Protein AF-A0AAQ0CVV7-F1 (afdb_monomer_lite)

Sequence (363 aa):
MSVIHAIGDEGFVDLSAALERLDPDFKRLLIEGAYADIIARPNLSLKHRELVTVAVLATMGNTDGALKYHAGGMLNTGWAPHAVLDAAFETLHYAGVPVAMAAMRHIVALLRERDIDIGLDVDLFKDSEAAIATLLQRRPRPFNALTPKERRLTALAIVIACENRHDAVRAHVNACLHAGWTRSELTEVLIQLTGYIGWPLILPVSRIVLDVFDAFGALNGAQDGSAEIQANAPTEQHALQRDLCPPPAVGGFADMSSAIARGVDRLASAASGDEPVEHAKARHLTSIACLTCLARNADAHSLTTHIGDARRSGASRHEIVETIVGALPHAGVLAVQWALAVAHQSFASADRHAAREHGNVLA

pLDDT: mean 82.38, std 18.81, range [23.7, 98.62]

Secondary structure (DSSP, 8-state):
--HHHHH-STTHHHHHHHHHHH-HHHHHHIIIIIIIIGGG-TTS-HHHHHHHHHHHHHHHT-TTHHHHHHHHHHHHTT--HHHHHHHHHTHHHHH-HHHHHHHHHHHHHHHHHTT------TTTTT-HHHHHHHHTTSS--S---S-HHHHHHHHHHHHHHTSS-HHHHHHHHHHHHHTT--HHHHHHHHHHHHHHH-HHHHHHHHHHHHHHHHHHHHHHT-----------PPP---------PPPPP----TT--HHHHHHHHHHHHHHTT---HHHHHHHHHHHHHHHHHTTTT--HHHHHHHHHHHHHTT--HHHHHHHHHHTHHHHHHHHHHHHHHHHHHHHHHHHHHHHHHHHHH--

Foldseek 3Di:
DFQDVLLNDVLVVVVLVVCVVVPVVSSVCCCVVQRVPLCPDPLADNLLLLLLQLLLCLLLLVQPSSNLSSLSSNVSNPADLLSSLVLLLLSCFAAFLVSSLSNNVSSVVSCVVVVNDPVDDPCPRVDLVNSVCVSVVVDPDPGDRDDPLSSLSSNLSSQLSLAPLLVVNLVSLLVNVVSPDDLSNVVSSLSSCCVPVNDVSSVVSVVSSVVSVVVVCVVVPDPDDDDDDDDDDDDDDDDDPDPDDPDPDDPDPPDDDPVVVVVVVQVVVVVVVNHDLVVQLVVLLVQLLVLLQVVNPHDLVSNLVSLVSNVVSPDDLVSSLCSLVVSCNRGHDSSSVVSVVSSVVSVVVVVVVVVVVVVVVVD

Structure (mmCIF, N/CA/C/O backbone):
data_AF-A0AAQ0CVV7-F1
#
_entry.id   AF-A0AAQ0CVV7-F1
#
loop_
_atom_site.group_PDB
_atom_site.id
_atom_site.type_symbol
_atom_site.label_atom_id
_atom_site.label_alt_id
_atom_site.label_comp_id
_atom_site.label_asym_id
_atom_site.label_entity_id
_atom_site.label_seq_id
_atom_site.pdbx_PDB_ins_code
_atom_site.Cartn_x
_atom_site.Cartn_y
_atom_site.Cartn_z
_atom_site.occupancy
_atom_site.B_iso_or_equiv
_atom_site.auth_seq_id
_atom_site.auth_comp_id
_atom_site.auth_asym_id
_atom_site.auth_atom_id
_atom_site.pdbx_PDB_model_num
ATOM 1 N N . MET A 1 1 ? 19.805 -6.324 -23.304 1.00 51.31 1 MET A N 1
ATOM 2 C CA . MET A 1 1 ? 20.378 -5.741 -22.070 1.00 51.31 1 MET A CA 1
ATOM 3 C C . MET A 1 1 ? 19.867 -6.552 -20.898 1.00 51.31 1 MET A C 1
ATOM 5 O O . MET A 1 1 ? 18.731 -7.006 -20.985 1.00 51.31 1 MET A O 1
ATOM 9 N N . SER A 1 2 ? 20.672 -6.786 -19.857 1.00 82.25 2 SER A N 1
ATOM 10 C CA . SER A 1 2 ? 20.126 -7.421 -18.652 1.00 82.25 2 SER A CA 1
ATOM 11 C C . SER A 1 2 ? 19.134 -6.470 -17.975 1.00 82.25 2 SER A C 1
ATOM 13 O O . SER A 1 2 ? 19.257 -5.251 -18.099 1.00 82.25 2 SER A O 1
ATOM 15 N N . VAL A 1 3 ? 18.145 -7.032 -17.281 1.00 88.00 3 VAL A N 1
ATOM 16 C CA . VAL A 1 3 ? 17.105 -6.274 -16.567 1.00 88.00 3 VAL A CA 1
ATOM 17 C C . VAL A 1 3 ? 17.711 -5.268 -15.585 1.00 88.00 3 VAL A C 1
ATOM 19 O O . VAL A 1 3 ? 17.243 -4.139 -15.513 1.00 88.00 3 VAL A O 1
ATOM 22 N N . ILE A 1 4 ? 18.795 -5.648 -14.902 1.00 88.31 4 ILE A N 1
ATOM 23 C CA . ILE A 1 4 ? 19.521 -4.782 -13.961 1.00 88.31 4 ILE A CA 1
ATOM 24 C C . ILE A 1 4 ? 19.992 -3.498 -14.653 1.00 88.31 4 ILE A C 1
ATOM 26 O O . ILE A 1 4 ? 19.651 -2.421 -14.187 1.00 88.31 4 ILE A O 1
ATOM 30 N N . HIS A 1 5 ? 20.655 -3.585 -15.812 1.00 87.44 5 HIS A N 1
ATOM 31 C CA . HIS A 1 5 ? 21.104 -2.386 -16.537 1.00 87.44 5 HIS A CA 1
ATOM 32 C C . HIS A 1 5 ? 19.931 -1.531 -17.045 1.00 87.44 5 HIS A C 1
ATOM 34 O O . HIS A 1 5 ? 20.055 -0.316 -17.162 1.00 87.44 5 HIS A O 1
ATOM 40 N N . ALA A 1 6 ? 18.789 -2.152 -17.366 1.00 90.81 6 ALA A N 1
ATOM 41 C CA . ALA A 1 6 ? 17.595 -1.421 -17.793 1.00 90.81 6 ALA A CA 1
ATOM 42 C C . ALA A 1 6 ? 16.931 -0.648 -16.636 1.00 90.81 6 ALA A C 1
ATOM 44 O O . ALA A 1 6 ? 16.344 0.406 -16.869 1.00 90.81 6 ALA A O 1
ATOM 45 N N . ILE A 1 7 ? 17.035 -1.153 -15.402 1.00 91.81 7 ILE A N 1
ATOM 46 C CA . ILE A 1 7 ? 16.603 -0.452 -14.184 1.00 91.81 7 ILE A CA 1
ATOM 47 C C . ILE A 1 7 ? 17.650 0.596 -13.785 1.00 91.81 7 ILE A C 1
ATOM 49 O O . ILE A 1 7 ? 17.308 1.729 -13.462 1.00 91.81 7 ILE A O 1
ATOM 53 N N . GLY A 1 8 ? 18.931 0.258 -13.872 1.00 87.75 8 GLY A N 1
ATOM 54 C CA . GLY A 1 8 ? 20.067 1.109 -13.546 1.00 87.75 8 GLY A CA 1
ATOM 55 C C . GLY A 1 8 ? 21.078 0.384 -12.662 1.00 87.75 8 GLY A C 1
ATOM 56 O O . GLY A 1 8 ? 20.733 -0.537 -11.921 1.00 87.75 8 GLY A O 1
ATOM 57 N N . ASP A 1 9 ? 22.331 0.830 -12.734 1.00 82.19 9 ASP A N 1
ATOM 58 C CA . ASP A 1 9 ? 23.438 0.233 -11.976 1.00 82.19 9 ASP A CA 1
ATOM 59 C C . ASP A 1 9 ? 23.697 0.966 -10.645 1.00 82.19 9 ASP A C 1
ATOM 61 O O . ASP A 1 9 ? 24.156 0.367 -9.669 1.00 82.19 9 ASP A O 1
ATOM 65 N N . GLU A 1 10 ? 23.359 2.259 -10.581 1.00 77.88 10 GLU A N 1
ATOM 66 C CA . GLU A 1 10 ? 23.474 3.096 -9.380 1.00 77.88 10 GLU A CA 1
ATOM 67 C C . GLU A 1 10 ? 22.654 2.503 -8.228 1.00 77.88 10 GLU A C 1
ATOM 69 O O . GLU A 1 10 ? 21.454 2.308 -8.366 1.00 77.88 10 GLU A O 1
ATOM 74 N N . GLY A 1 11 ? 23.286 2.207 -7.090 1.00 77.31 11 GLY A N 1
ATOM 75 C CA . GLY A 1 11 ? 22.651 1.572 -5.926 1.00 77.31 11 GLY A CA 1
ATOM 76 C C . GLY A 1 11 ? 22.649 0.037 -5.955 1.00 77.31 11 GLY A C 1
ATOM 77 O O . GLY A 1 11 ? 22.776 -0.588 -4.901 1.00 77.31 11 GLY A O 1
ATOM 78 N N . PHE A 1 12 ? 22.604 -0.593 -7.135 1.00 86.12 12 PHE A N 1
ATOM 79 C CA . PHE A 1 12 ? 22.718 -2.054 -7.245 1.00 86.12 12 PHE A CA 1
ATOM 80 C C . PHE A 1 12 ? 24.157 -2.542 -7.046 1.00 86.12 12 PHE A C 1
ATOM 82 O O . PHE A 1 12 ? 24.373 -3.598 -6.452 1.00 86.12 12 PHE A O 1
ATOM 89 N N . VAL A 1 13 ? 25.149 -1.772 -7.508 1.00 87.44 13 VAL A N 1
ATOM 90 C CA . VAL A 1 13 ? 26.576 -2.117 -7.366 1.00 87.44 13 VAL A CA 1
ATOM 91 C C . VAL A 1 13 ? 26.970 -2.286 -5.896 1.00 87.44 13 VAL A C 1
ATOM 93 O O . VAL A 1 13 ? 27.553 -3.311 -5.535 1.00 87.44 13 VAL A O 1
ATOM 96 N N . ASP A 1 14 ? 26.596 -1.332 -5.042 1.00 87.25 14 ASP A N 1
ATOM 97 C CA . ASP A 1 14 ? 26.928 -1.369 -3.615 1.00 87.25 14 ASP A CA 1
ATOM 98 C C . ASP A 1 14 ? 26.217 -2.526 -2.900 1.00 87.25 14 ASP A C 1
ATOM 100 O O . ASP A 1 14 ? 26.841 -3.249 -2.119 1.00 87.25 14 ASP A O 1
ATOM 104 N N . LEU A 1 15 ? 24.937 -2.762 -3.219 1.00 87.62 15 LEU A N 1
ATOM 105 C CA . LEU A 1 15 ? 24.178 -3.904 -2.702 1.00 87.62 15 LEU A CA 1
ATOM 106 C C . LEU A 1 15 ? 24.817 -5.236 -3.119 1.00 87.62 15 LEU A C 1
ATOM 108 O O . LEU A 1 15 ? 25.022 -6.114 -2.286 1.00 87.62 15 LEU A O 1
ATOM 112 N N . SER A 1 16 ? 25.172 -5.377 -4.395 1.00 89.38 16 SER A N 1
ATOM 113 C CA . SER A 1 16 ? 25.834 -6.564 -4.943 1.00 89.38 16 SER A CA 1
ATOM 114 C C . SER A 1 16 ? 27.166 -6.846 -4.239 1.00 89.38 16 SER A C 1
ATOM 116 O O . SER A 1 16 ? 27.427 -7.984 -3.850 1.00 89.38 16 SER A O 1
ATOM 118 N N . ALA A 1 17 ? 27.991 -5.818 -4.014 1.00 91.88 17 ALA A N 1
ATOM 119 C CA . ALA A 1 17 ? 29.257 -5.957 -3.297 1.00 91.88 17 ALA A CA 1
ATOM 120 C C . ALA A 1 17 ? 29.057 -6.315 -1.813 1.00 91.88 17 ALA A C 1
ATOM 122 O O . ALA A 1 17 ? 29.806 -7.127 -1.265 1.00 91.88 17 ALA A O 1
ATOM 123 N N . ALA A 1 18 ? 28.046 -5.737 -1.159 1.00 92.12 18 ALA A N 1
ATOM 124 C CA . ALA A 1 18 ? 27.707 -6.059 0.224 1.00 92.12 18 ALA A CA 1
ATOM 125 C C . ALA A 1 18 ? 27.219 -7.508 0.372 1.00 92.12 18 ALA A C 1
ATOM 127 O O . ALA A 1 18 ? 27.668 -8.207 1.279 1.00 92.12 18 ALA A O 1
ATOM 128 N N . LEU A 1 19 ? 26.355 -7.975 -0.535 1.00 93.06 19 LEU A N 1
ATOM 129 C CA . LEU A 1 19 ? 25.851 -9.348 -0.526 1.00 93.06 19 LEU A CA 1
ATOM 130 C C . LEU A 1 19 ? 26.949 -10.364 -0.834 1.00 93.06 19 LEU A C 1
ATOM 132 O O . LEU A 1 19 ? 27.024 -11.364 -0.140 1.00 93.06 19 LEU A O 1
ATOM 136 N N . GLU A 1 20 ? 27.848 -10.088 -1.785 1.00 95.12 20 GLU A N 1
ATOM 137 C CA . GLU A 1 20 ? 29.017 -10.947 -2.049 1.00 95.12 20 GLU A CA 1
ATOM 138 C C . GLU A 1 20 ? 29.874 -11.146 -0.790 1.00 95.12 20 GLU A C 1
ATOM 140 O O . GLU A 1 20 ? 30.331 -12.248 -0.503 1.00 95.12 20 GLU A O 1
ATOM 145 N N . ARG A 1 21 ? 30.083 -10.072 -0.018 1.00 97.12 21 ARG A N 1
ATOM 146 C CA . ARG A 1 21 ? 30.847 -10.124 1.236 1.00 97.12 21 ARG A CA 1
ATOM 147 C C . ARG A 1 21 ? 30.110 -10.844 2.360 1.00 97.12 21 ARG A C 1
ATOM 149 O O . ARG A 1 21 ? 30.771 -11.362 3.256 1.00 97.12 21 ARG A O 1
ATOM 156 N N . LEU A 1 22 ? 28.780 -10.786 2.360 1.00 96.50 22 LEU A N 1
ATOM 157 C CA . LEU A 1 22 ? 27.944 -11.428 3.367 1.00 96.50 22 LEU A CA 1
ATOM 158 C C . LEU A 1 22 ? 27.836 -12.930 3.094 1.00 96.50 22 LEU A C 1
ATOM 160 O O . LEU A 1 22 ? 28.162 -13.729 3.965 1.00 96.50 22 LEU A O 1
ATOM 164 N N . ASP A 1 23 ? 27.383 -13.282 1.892 1.00 97.44 23 ASP A N 1
ATOM 165 C CA . ASP A 1 23 ? 27.262 -14.644 1.384 1.00 97.44 23 ASP A CA 1
ATOM 166 C C . ASP A 1 23 ? 27.081 -14.606 -0.156 1.00 97.44 23 ASP A C 1
ATOM 168 O O . ASP A 1 23 ? 26.049 -14.121 -0.647 1.00 97.44 23 ASP A O 1
ATOM 172 N N . PRO A 1 24 ? 28.040 -15.128 -0.946 1.00 95.88 24 PRO A N 1
ATOM 173 C CA . PRO A 1 24 ? 27.919 -15.201 -2.402 1.00 95.88 24 PRO A CA 1
ATOM 174 C C . PRO A 1 24 ? 26.660 -15.930 -2.892 1.00 95.88 24 PRO A C 1
ATOM 176 O O . PRO A 1 24 ? 26.092 -15.544 -3.918 1.00 95.88 24 PRO A O 1
ATOM 179 N N . ASP A 1 25 ? 26.174 -16.940 -2.162 1.00 96.06 25 ASP A N 1
ATOM 180 C CA . ASP A 1 25 ? 24.936 -17.634 -2.516 1.00 96.06 25 ASP A CA 1
ATOM 181 C C . ASP A 1 25 ? 23.714 -16.739 -2.309 1.00 96.06 25 ASP A C 1
ATOM 183 O O . ASP A 1 25 ? 22.774 -16.790 -3.104 1.00 96.06 25 ASP A O 1
ATOM 187 N N . PHE A 1 26 ? 23.730 -15.853 -1.312 1.00 91.94 26 PHE A N 1
ATOM 188 C CA . PHE A 1 26 ? 22.644 -14.893 -1.130 1.00 91.94 26 PHE A CA 1
ATOM 189 C C . PHE A 1 26 ? 22.584 -13.893 -2.294 1.00 91.94 26 PHE A C 1
ATOM 191 O O . PHE A 1 26 ? 21.513 -13.656 -2.863 1.00 91.94 26 PHE A O 1
ATOM 198 N N . LYS A 1 27 ? 23.733 -13.368 -2.733 1.00 94.38 27 LYS A N 1
ATOM 199 C CA . LYS A 1 27 ? 23.801 -12.548 -3.951 1.00 94.38 27 LYS A CA 1
ATOM 200 C C . LYS A 1 27 ? 23.288 -13.313 -5.172 1.00 94.38 27 LYS A C 1
ATOM 202 O O . LYS A 1 27 ? 22.501 -12.764 -5.945 1.00 94.38 27 LYS A O 1
ATOM 207 N N . ARG A 1 28 ? 23.726 -14.563 -5.354 1.00 94.44 28 ARG A N 1
ATOM 208 C CA . ARG A 1 28 ? 23.299 -15.411 -6.472 1.00 94.44 28 ARG A CA 1
ATOM 209 C C . ARG A 1 28 ? 21.784 -15.600 -6.471 1.00 94.44 28 ARG A C 1
ATOM 211 O O . ARG A 1 28 ? 21.161 -15.372 -7.501 1.00 94.44 28 ARG A O 1
ATOM 218 N N . LEU A 1 29 ? 21.184 -15.928 -5.325 1.00 92.88 29 LEU A N 1
ATOM 219 C CA . LEU A 1 29 ? 19.733 -16.084 -5.185 1.00 92.88 29 LEU A CA 1
ATOM 220 C C . LEU A 1 29 ? 18.971 -14.796 -5.521 1.00 92.88 29 LEU A C 1
ATOM 222 O O . LEU A 1 29 ? 17.940 -14.863 -6.190 1.00 92.88 29 LEU A O 1
ATOM 226 N N . LEU A 1 30 ? 19.479 -13.628 -5.116 1.00 90.12 30 LEU A N 1
ATOM 227 C CA . LEU A 1 30 ? 18.882 -12.348 -5.497 1.00 90.12 30 LEU A CA 1
ATOM 228 C C . LEU A 1 30 ? 18.966 -12.118 -7.014 1.00 90.12 30 LEU A C 1
ATOM 230 O O . LEU A 1 30 ? 17.971 -11.765 -7.642 1.00 90.12 30 LEU A O 1
ATOM 234 N N . ILE A 1 31 ? 20.140 -12.308 -7.617 1.00 91.00 31 ILE A N 1
ATOM 235 C CA . ILE A 1 31 ? 20.348 -12.042 -9.046 1.00 91.00 31 ILE A CA 1
ATOM 236 C C . ILE A 1 31 ? 19.559 -13.029 -9.908 1.00 91.00 31 ILE A C 1
ATOM 238 O O . ILE A 1 31 ? 18.804 -12.604 -10.779 1.00 91.00 31 ILE A O 1
ATOM 242 N N . GLU A 1 32 ? 19.724 -14.329 -9.671 1.00 91.69 32 GLU A N 1
ATOM 243 C CA . GLU A 1 32 ? 19.095 -15.386 -10.464 1.00 91.69 32 GLU A CA 1
ATOM 244 C C . GLU A 1 32 ? 17.585 -15.436 -10.220 1.00 91.69 32 GLU A C 1
ATOM 246 O O . GLU A 1 32 ? 16.809 -15.451 -11.171 1.00 91.69 32 GLU A O 1
ATOM 251 N N . GLY A 1 33 ? 17.158 -15.410 -8.955 1.00 88.38 33 GLY A N 1
ATOM 252 C CA . GLY A 1 33 ? 15.750 -15.553 -8.589 1.00 88.38 33 GLY A CA 1
ATOM 253 C C . GLY A 1 33 ? 14.929 -14.281 -8.789 1.00 88.38 33 GLY A C 1
ATOM 254 O O . GLY A 1 33 ? 13.835 -14.335 -9.346 1.00 88.38 33 GLY A O 1
ATOM 255 N N . ALA A 1 34 ? 15.426 -13.118 -8.356 1.00 87.62 34 ALA A N 1
ATOM 256 C CA . ALA A 1 34 ? 14.654 -11.883 -8.491 1.00 87.62 34 ALA A CA 1
ATOM 257 C C . ALA A 1 34 ? 14.816 -11.273 -9.888 1.00 87.62 34 ALA A C 1
ATOM 259 O O . ALA A 1 34 ? 13.833 -11.098 -10.605 1.00 87.62 34 ALA A O 1
ATOM 260 N N . TYR A 1 35 ? 16.045 -10.959 -10.302 1.00 88.31 35 TYR A N 1
ATOM 261 C CA . TYR A 1 35 ? 16.268 -10.170 -11.518 1.00 88.31 35 TYR A CA 1
ATOM 262 C C . TYR A 1 35 ? 16.253 -10.992 -12.811 1.00 88.31 35 TYR A C 1
ATOM 264 O O . TYR A 1 35 ? 15.722 -10.512 -13.813 1.00 88.31 35 TYR A O 1
ATOM 272 N N . ALA A 1 36 ? 16.841 -12.191 -12.816 1.00 88.50 36 ALA A N 1
ATOM 273 C CA . ALA A 1 36 ? 16.933 -13.026 -14.015 1.00 88.50 36 ALA A CA 1
ATOM 274 C C . ALA A 1 36 ? 15.695 -13.908 -14.249 1.00 88.50 36 ALA A C 1
ATOM 276 O O . ALA A 1 36 ? 15.442 -14.277 -15.394 1.00 88.50 36 ALA A O 1
ATOM 277 N N . ASP A 1 37 ? 14.921 -14.205 -13.202 1.00 91.69 37 ASP A N 1
ATOM 278 C CA . ASP A 1 37 ? 13.622 -14.876 -13.301 1.00 91.69 37 ASP A CA 1
ATOM 279 C C . ASP A 1 37 ? 12.479 -13.863 -13.141 1.00 91.69 37 ASP A C 1
ATOM 281 O O . ASP A 1 37 ? 12.033 -13.294 -14.138 1.00 91.69 37 ASP A O 1
ATOM 285 N N . ILE A 1 38 ? 12.045 -13.561 -11.910 1.00 93.19 38 ILE A N 1
ATOM 286 C CA . ILE A 1 38 ? 10.788 -12.836 -11.638 1.00 93.19 38 ILE A CA 1
ATOM 287 C C . ILE A 1 38 ? 10.636 -11.546 -12.459 1.00 93.19 38 ILE A C 1
ATOM 289 O O . ILE A 1 38 ? 9.616 -11.358 -13.127 1.00 93.19 38 ILE A O 1
ATOM 293 N N . ILE A 1 39 ? 11.634 -10.660 -12.435 1.00 92.06 39 ILE A N 1
ATOM 294 C CA . ILE A 1 39 ? 11.548 -9.350 -13.096 1.00 92.06 39 ILE A CA 1
ATOM 295 C C . ILE A 1 39 ? 11.696 -9.483 -14.624 1.00 92.06 39 ILE A C 1
ATOM 297 O O . ILE A 1 39 ? 11.138 -8.680 -15.374 1.00 92.06 39 ILE A O 1
ATOM 301 N N . ALA A 1 40 ? 12.393 -10.514 -15.109 1.00 92.25 40 ALA A N 1
ATOM 302 C CA . ALA A 1 40 ? 12.590 -10.760 -16.537 1.00 92.25 40 ALA A CA 1
ATOM 303 C C . ALA A 1 40 ? 11.359 -11.362 -17.239 1.00 92.25 40 ALA A C 1
ATOM 305 O O . ALA A 1 40 ? 11.297 -11.370 -18.472 1.00 92.25 40 ALA A O 1
ATOM 306 N N . ARG A 1 41 ? 10.367 -11.860 -16.487 1.00 94.38 41 ARG A N 1
ATOM 307 C CA . ARG A 1 41 ? 9.160 -12.489 -17.045 1.00 94.38 41 ARG A CA 1
ATOM 308 C C . ARG A 1 41 ? 8.368 -11.514 -17.938 1.00 94.38 41 ARG A C 1
ATOM 310 O O . ARG A 1 41 ? 8.031 -10.414 -17.488 1.00 94.38 41 ARG A O 1
ATOM 317 N N . PRO A 1 42 ? 7.969 -11.923 -19.161 1.00 94.12 42 PRO A N 1
ATOM 318 C CA . PRO A 1 42 ? 7.475 -11.009 -20.200 1.00 94.12 42 PRO A CA 1
ATOM 319 C C . PRO A 1 42 ? 6.012 -10.576 -20.030 1.00 94.12 42 PRO A C 1
ATOM 321 O O . PRO A 1 42 ? 5.573 -9.628 -20.675 1.00 94.12 42 PRO A O 1
ATOM 324 N N . ASN A 1 43 ? 5.253 -11.266 -19.177 1.00 95.94 43 ASN A N 1
ATOM 325 C CA . ASN A 1 43 ? 3.804 -11.092 -19.035 1.00 95.94 43 ASN A CA 1
ATOM 326 C C . ASN A 1 43 ? 3.394 -9.768 -18.364 1.00 95.94 43 ASN A C 1
ATOM 328 O O . ASN A 1 43 ? 2.224 -9.401 -18.409 1.00 95.94 43 ASN A O 1
ATOM 332 N N . LEU A 1 44 ? 4.340 -9.055 -17.748 1.00 97.62 44 LEU A N 1
ATOM 333 C CA . LEU A 1 44 ? 4.173 -7.688 -17.265 1.00 97.62 44 LEU A CA 1
ATOM 334 C C . LEU A 1 44 ? 5.427 -6.906 -17.643 1.00 97.62 44 LEU A C 1
ATOM 336 O O . LEU A 1 44 ? 6.544 -7.331 -17.341 1.00 97.62 44 LEU A O 1
ATOM 340 N N . SER A 1 45 ? 5.251 -5.773 -18.322 1.00 97.19 45 SER A N 1
ATOM 341 C CA . SER A 1 45 ? 6.391 -4.994 -18.802 1.00 97.19 45 SER A CA 1
ATOM 342 C C . SER A 1 45 ? 7.235 -4.463 -17.643 1.00 97.19 45 SER A C 1
ATOM 344 O O . SER A 1 45 ? 6.708 -4.105 -16.587 1.00 97.19 45 SER A O 1
ATOM 346 N N . LEU A 1 46 ? 8.545 -4.332 -17.870 1.00 96.62 46 LEU A N 1
ATOM 347 C CA . LEU A 1 46 ? 9.475 -3.789 -16.875 1.00 96.62 46 LEU A CA 1
ATOM 348 C C . LEU A 1 46 ? 9.027 -2.409 -16.365 1.00 96.62 46 LEU A C 1
ATOM 350 O O . LEU A 1 46 ? 9.058 -2.146 -15.169 1.00 96.62 46 LEU A O 1
ATOM 354 N N . LYS A 1 47 ? 8.488 -1.575 -17.263 1.00 97.00 47 LYS A N 1
ATOM 355 C CA . LYS A 1 47 ? 7.907 -0.269 -16.936 1.00 97.00 47 LYS A CA 1
ATOM 356 C C . LYS A 1 47 ? 6.808 -0.363 -15.860 1.00 97.00 47 LYS A C 1
ATOM 358 O O . LYS A 1 47 ? 6.788 0.447 -14.936 1.00 97.00 47 LYS A O 1
ATOM 363 N N . HIS A 1 48 ? 5.909 -1.347 -15.945 1.00 98.38 48 HIS A N 1
ATOM 364 C CA . HIS A 1 48 ? 4.851 -1.543 -14.945 1.00 98.38 48 HIS A CA 1
ATOM 365 C C . HIS A 1 48 ? 5.333 -2.277 -13.688 1.00 98.38 48 HIS A C 1
ATOM 367 O O . HIS A 1 48 ? 4.792 -2.029 -12.612 1.00 98.38 48 HIS A O 1
ATOM 373 N N . ARG A 1 49 ? 6.361 -3.130 -13.793 1.00 98.12 49 ARG A N 1
ATOM 374 C CA . ARG A 1 49 ? 7.013 -3.736 -12.620 1.00 98.12 49 ARG A CA 1
ATOM 375 C C . ARG A 1 49 ? 7.613 -2.666 -11.717 1.00 98.12 49 ARG A C 1
ATOM 377 O O . ARG A 1 49 ? 7.296 -2.645 -10.534 1.00 98.12 49 ARG A O 1
ATOM 384 N N . GLU A 1 50 ? 8.366 -1.724 -12.285 1.00 98.00 50 GLU A N 1
ATOM 385 C CA . GLU A 1 50 ? 8.946 -0.613 -11.522 1.00 98.00 50 GLU A CA 1
ATOM 386 C C . GLU A 1 50 ? 7.866 0.280 -10.891 1.00 98.00 50 GLU A C 1
ATOM 388 O O . GLU A 1 50 ? 7.995 0.667 -9.731 1.00 98.00 50 GLU A O 1
ATOM 393 N N . LEU A 1 51 ? 6.753 0.531 -11.597 1.00 98.62 51 LEU A N 1
ATOM 394 C CA . LEU A 1 51 ? 5.609 1.274 -11.049 1.00 98.62 51 LEU A CA 1
ATOM 395 C C . LEU A 1 51 ? 5.032 0.597 -9.793 1.00 98.62 51 LEU A C 1
ATOM 397 O O . LEU A 1 51 ? 4.820 1.253 -8.773 1.00 98.62 51 LEU A O 1
ATOM 401 N N . VAL A 1 52 ? 4.779 -0.712 -9.865 1.00 98.25 52 VAL A N 1
ATOM 402 C CA . VAL A 1 52 ? 4.257 -1.510 -8.745 1.00 98.25 52 VAL A CA 1
ATOM 403 C C . VAL A 1 52 ? 5.259 -1.549 -7.591 1.00 98.25 52 VAL A C 1
ATOM 405 O O . VAL A 1 52 ? 4.873 -1.364 -6.436 1.00 98.25 52 VAL A O 1
ATOM 408 N N . THR A 1 53 ? 6.544 -1.735 -7.896 1.00 97.50 53 THR A N 1
ATOM 409 C CA . THR A 1 53 ? 7.621 -1.760 -6.905 1.00 97.50 53 THR A CA 1
ATOM 410 C C . THR A 1 53 ? 7.719 -0.439 -6.138 1.00 97.50 53 THR A C 1
ATOM 412 O O . THR A 1 53 ? 7.721 -0.446 -4.906 1.00 97.50 53 THR A O 1
ATOM 415 N N . VAL A 1 54 ? 7.751 0.701 -6.838 1.00 98.00 54 VAL A N 1
ATOM 416 C CA . VAL A 1 54 ? 7.810 2.032 -6.209 1.00 98.00 54 VAL A CA 1
ATOM 417 C C . VAL A 1 54 ? 6.596 2.271 -5.317 1.00 98.00 54 VAL A C 1
ATOM 419 O O . VAL A 1 54 ? 6.751 2.742 -4.191 1.00 98.00 54 VAL A O 1
ATOM 422 N N . ALA A 1 55 ? 5.402 1.885 -5.771 1.00 97.69 55 ALA A N 1
ATOM 423 C CA . ALA A 1 55 ? 4.171 2.022 -4.998 1.00 97.69 55 ALA A CA 1
ATOM 424 C C . ALA A 1 55 ? 4.223 1.243 -3.667 1.00 97.69 55 ALA A C 1
ATOM 426 O O . ALA A 1 55 ? 3.832 1.759 -2.615 1.00 97.69 55 ALA A O 1
ATOM 427 N N . VAL A 1 56 ? 4.752 0.015 -3.692 1.00 96.75 56 VAL A N 1
ATOM 428 C CA . VAL A 1 56 ? 4.896 -0.827 -2.495 1.00 96.75 56 VAL A CA 1
ATOM 429 C C . VAL A 1 56 ? 6.001 -0.333 -1.567 1.00 96.75 56 VAL A C 1
ATOM 431 O O . VAL A 1 56 ? 5.758 -0.193 -0.369 1.00 96.75 56 VAL A O 1
ATOM 434 N N . LEU A 1 57 ? 7.185 -0.004 -2.090 1.00 96.56 57 LEU A N 1
ATOM 435 C CA . LEU A 1 57 ? 8.296 0.510 -1.278 1.00 96.56 57 LEU A CA 1
ATOM 436 C C . LEU A 1 57 ? 7.933 1.826 -0.583 1.00 96.56 57 LEU A C 1
ATOM 438 O O . LEU A 1 57 ? 8.214 1.988 0.606 1.00 96.56 57 LEU A O 1
ATOM 442 N N . ALA A 1 58 ? 7.237 2.722 -1.291 1.00 95.50 58 ALA A N 1
ATOM 443 C CA . ALA A 1 58 ? 6.687 3.941 -0.710 1.00 95.50 58 ALA A CA 1
ATOM 444 C C . ALA A 1 58 ? 5.718 3.623 0.443 1.00 95.50 58 ALA A C 1
ATOM 446 O O . ALA A 1 58 ? 5.845 4.189 1.524 1.00 95.50 58 ALA A O 1
ATOM 447 N N . THR A 1 59 ? 4.803 2.668 0.250 1.00 94.81 59 THR A N 1
ATOM 448 C CA . THR A 1 59 ? 3.785 2.278 1.247 1.00 94.81 59 THR A CA 1
ATOM 449 C C . THR A 1 59 ? 4.369 1.632 2.505 1.00 94.81 59 THR A C 1
ATOM 451 O O . THR A 1 59 ? 3.873 1.863 3.614 1.00 94.81 59 THR A O 1
ATOM 454 N N . MET A 1 60 ? 5.422 0.826 2.348 1.00 90.94 60 MET A N 1
ATOM 455 C CA . MET A 1 60 ? 6.124 0.187 3.465 1.00 90.94 60 MET A CA 1
ATOM 456 C C . MET A 1 60 ? 6.978 1.170 4.272 1.00 90.94 60 MET A C 1
ATOM 458 O O . MET A 1 60 ? 7.438 0.827 5.357 1.00 90.94 60 MET A O 1
ATOM 462 N N . GLY A 1 61 ? 7.202 2.384 3.761 1.00 83.25 61 GLY A N 1
ATOM 463 C CA . GLY A 1 61 ? 8.119 3.335 4.381 1.00 83.25 61 GLY A CA 1
ATOM 464 C C . GLY A 1 61 ? 9.592 2.951 4.206 1.00 83.25 61 GLY A C 1
ATOM 465 O O . GLY A 1 61 ? 10.441 3.514 4.891 1.00 83.25 61 GLY A O 1
ATOM 466 N N . ASN A 1 62 ? 9.909 2.030 3.287 1.00 77.88 62 ASN A N 1
ATOM 467 C CA . ASN A 1 62 ? 11.282 1.652 2.949 1.00 77.88 62 ASN A CA 1
ATOM 468 C C . ASN A 1 62 ? 11.878 2.677 1.969 1.00 77.88 62 ASN A C 1
ATOM 470 O O . ASN A 1 62 ? 12.161 2.381 0.806 1.00 77.88 62 ASN A O 1
ATOM 474 N N . THR A 1 63 ? 11.922 3.938 2.406 1.00 69.06 63 THR A N 1
ATOM 475 C CA . THR A 1 63 ? 12.097 5.092 1.519 1.00 69.06 63 THR A CA 1
ATOM 476 C C . THR A 1 63 ? 13.552 5.421 1.198 1.00 69.06 63 THR A C 1
ATOM 478 O O . THR A 1 63 ? 13.790 6.400 0.505 1.00 69.06 63 THR A O 1
ATOM 481 N N . ASP A 1 64 ? 14.528 4.644 1.664 1.00 76.25 64 ASP A N 1
ATOM 482 C CA . ASP A 1 64 ? 15.950 4.952 1.512 1.00 76.25 64 ASP A CA 1
ATOM 483 C C . ASP A 1 64 ? 16.527 4.536 0.137 1.00 76.25 64 ASP A C 1
ATOM 485 O O . ASP A 1 64 ? 16.219 5.159 -0.882 1.00 76.25 64 ASP A O 1
ATOM 489 N N . GLY A 1 65 ? 17.397 3.527 0.081 1.00 84.56 65 GLY A N 1
ATOM 490 C CA . GLY A 1 65 ? 18.104 3.101 -1.122 1.00 84.56 65 GLY A CA 1
ATOM 491 C C . GLY A 1 65 ? 17.201 2.370 -2.112 1.00 84.56 65 GLY A C 1
ATOM 492 O O . GLY A 1 65 ? 17.236 2.672 -3.302 1.00 84.56 65 GLY A O 1
ATOM 493 N N . ALA A 1 66 ? 16.348 1.456 -1.638 1.00 89.56 66 ALA A N 1
ATOM 494 C CA . ALA A 1 66 ? 15.513 0.639 -2.522 1.00 89.56 66 ALA A CA 1
ATOM 495 C C . ALA A 1 66 ? 14.472 1.480 -3.281 1.00 89.56 66 ALA A C 1
ATOM 497 O O . ALA A 1 66 ? 14.296 1.308 -4.489 1.00 89.56 66 ALA A O 1
ATOM 498 N N . LEU A 1 67 ? 13.801 2.417 -2.596 1.00 94.56 67 LEU A N 1
ATOM 499 C CA . LEU A 1 67 ? 12.839 3.310 -3.245 1.00 94.56 67 LEU A CA 1
ATOM 500 C C . LEU A 1 67 ? 13.523 4.188 -4.296 1.00 94.56 67 LEU A C 1
ATOM 502 O O . LEU A 1 67 ? 13.011 4.307 -5.406 1.00 94.56 67 LEU A O 1
ATOM 506 N N . LYS A 1 68 ? 14.680 4.781 -3.972 1.00 93.38 68 LYS A N 1
ATOM 507 C CA . LYS A 1 68 ? 15.446 5.589 -4.930 1.00 93.38 68 LYS A CA 1
ATOM 508 C C . LYS A 1 68 ? 15.906 4.766 -6.134 1.00 93.38 68 LYS A C 1
ATOM 510 O O . LYS A 1 68 ? 15.771 5.236 -7.260 1.00 93.38 68 LYS A O 1
ATOM 515 N N . TYR A 1 69 ? 16.379 3.540 -5.910 1.00 93.94 69 TYR A N 1
ATOM 516 C CA . TYR A 1 69 ? 16.795 2.625 -6.971 1.00 93.94 69 TYR A CA 1
ATOM 517 C C . TYR A 1 69 ? 15.671 2.388 -7.987 1.00 93.94 69 TYR A C 1
ATOM 519 O O . TYR A 1 69 ? 15.821 2.689 -9.170 1.00 93.94 69 TYR A O 1
ATOM 527 N N . HIS A 1 70 ? 14.504 1.950 -7.513 1.00 96.25 70 HIS A N 1
ATOM 528 C CA . HIS A 1 70 ? 13.368 1.646 -8.385 1.00 96.25 70 HIS A CA 1
ATOM 529 C C . HIS A 1 70 ? 12.662 2.895 -8.933 1.00 96.25 70 HIS A C 1
ATOM 531 O O . HIS A 1 70 ? 12.115 2.872 -10.034 1.00 96.25 70 HIS A O 1
ATOM 537 N N . ALA A 1 71 ? 12.719 4.032 -8.234 1.00 96.75 71 ALA A N 1
ATOM 538 C CA . ALA A 1 71 ? 12.304 5.318 -8.796 1.00 96.75 71 ALA A CA 1
ATOM 539 C C . ALA A 1 71 ? 13.212 5.733 -9.969 1.00 96.75 71 ALA A C 1
ATOM 541 O O . ALA A 1 71 ? 12.721 6.209 -10.994 1.00 96.75 71 ALA A O 1
ATOM 542 N N . GLY A 1 72 ? 14.522 5.484 -9.862 1.00 96.62 72 GLY A N 1
ATOM 543 C CA . GLY A 1 72 ? 15.468 5.600 -10.971 1.00 96.62 72 GLY A CA 1
ATOM 544 C C . GLY A 1 72 ? 15.138 4.627 -12.105 1.00 96.62 72 GLY A C 1
ATOM 545 O O . GLY A 1 72 ? 15.132 5.029 -13.267 1.00 96.62 72 GLY A O 1
ATOM 546 N N . GLY A 1 73 ? 14.760 3.394 -11.760 1.00 96.88 73 GLY A N 1
ATOM 547 C CA . GLY A 1 73 ? 14.234 2.381 -12.676 1.00 96.88 73 GLY A CA 1
ATOM 548 C C . GLY A 1 73 ? 13.008 2.829 -13.458 1.00 96.88 73 GLY A C 1
ATOM 549 O O . GLY A 1 73 ? 12.945 2.655 -14.677 1.00 96.88 73 GLY A O 1
ATOM 550 N N . MET A 1 74 ? 12.050 3.488 -12.804 1.00 97.75 74 MET A N 1
ATOM 551 C CA . MET A 1 74 ? 10.910 4.083 -13.498 1.00 97.75 74 MET A CA 1
ATOM 552 C C . MET A 1 74 ? 11.367 5.115 -14.545 1.00 97.75 74 MET A C 1
ATOM 554 O O . MET A 1 74 ? 10.913 5.075 -15.689 1.00 97.75 74 MET A O 1
ATOM 558 N N . LEU A 1 75 ? 12.292 6.014 -14.198 1.00 97.69 75 LEU A N 1
ATOM 559 C CA . LEU A 1 75 ? 12.821 7.000 -15.152 1.00 97.69 75 LEU A CA 1
ATOM 560 C C . LEU A 1 75 ? 13.527 6.314 -16.332 1.00 97.69 75 LEU A C 1
ATOM 562 O O . LEU A 1 75 ? 13.242 6.617 -17.490 1.00 97.69 75 LEU A O 1
ATOM 566 N N . ASN A 1 76 ? 14.384 5.335 -16.040 1.00 97.00 76 ASN A N 1
ATOM 567 C CA . ASN A 1 76 ? 15.186 4.609 -17.028 1.00 97.00 76 ASN A CA 1
ATOM 568 C C . ASN A 1 76 ? 14.326 3.751 -17.974 1.00 97.00 76 ASN A C 1
ATOM 570 O O . ASN A 1 76 ? 14.668 3.559 -19.139 1.00 97.00 76 ASN A O 1
ATOM 574 N N . THR A 1 77 ? 13.158 3.305 -17.507 1.00 96.44 77 THR A N 1
ATOM 575 C CA . THR A 1 77 ? 12.158 2.580 -18.310 1.00 96.44 77 THR A CA 1
ATOM 576 C C . THR A 1 77 ? 11.165 3.504 -19.031 1.00 96.44 77 THR A C 1
ATOM 578 O O . THR A 1 77 ? 10.203 3.035 -19.646 1.00 96.44 77 THR A O 1
ATOM 581 N N . GLY A 1 78 ? 11.400 4.822 -19.006 1.00 95.69 78 GLY A N 1
ATOM 582 C CA . GLY A 1 78 ? 10.675 5.811 -19.802 1.00 95.69 78 GLY A CA 1
ATOM 583 C C . GLY A 1 78 ? 9.412 6.368 -19.143 1.00 95.69 78 GLY A C 1
ATOM 584 O O . GLY A 1 78 ? 8.463 6.732 -19.848 1.00 95.69 78 GLY A O 1
ATOM 585 N N . TRP A 1 79 ? 9.332 6.400 -17.811 1.00 97.81 79 TRP A N 1
ATOM 586 C CA . TRP A 1 79 ? 8.333 7.211 -17.110 1.00 97.81 79 TRP A CA 1
ATOM 587 C C . TRP A 1 79 ? 8.760 8.676 -17.031 1.00 97.81 79 TRP A C 1
ATOM 589 O O . TRP A 1 79 ? 9.929 8.994 -16.830 1.00 97.81 79 TRP A O 1
ATOM 599 N N . ALA A 1 80 ? 7.786 9.582 -17.126 1.00 95.81 80 ALA A N 1
ATOM 600 C CA . ALA A 1 80 ? 8.021 10.986 -16.816 1.00 95.81 80 ALA A CA 1
ATOM 601 C C . ALA A 1 80 ? 8.303 11.158 -15.307 1.00 95.81 80 ALA A C 1
ATOM 603 O O . ALA A 1 80 ? 7.670 10.468 -14.504 1.00 95.81 80 ALA A O 1
ATOM 604 N N . PRO A 1 81 ? 9.142 12.125 -14.889 1.00 95.19 81 PRO A N 1
ATOM 605 C CA . PRO A 1 81 ? 9.392 12.419 -13.472 1.00 95.19 81 PRO A CA 1
ATOM 606 C C . PRO A 1 81 ? 8.111 12.622 -12.655 1.00 95.19 81 PRO A C 1
ATOM 608 O O . PRO A 1 81 ? 7.949 12.070 -11.568 1.00 95.19 81 PRO A O 1
ATOM 611 N N . HIS A 1 82 ? 7.145 13.336 -13.236 1.00 93.75 82 HIS A N 1
ATOM 612 C CA . HIS A 1 82 ? 5.832 13.546 -12.638 1.00 93.75 82 HIS A CA 1
ATOM 613 C C . HIS A 1 82 ? 5.055 12.245 -12.402 1.00 93.75 82 HIS A C 1
ATOM 615 O O . HIS A 1 82 ? 4.274 12.197 -11.464 1.00 93.75 82 HIS A O 1
ATOM 621 N N . ALA A 1 83 ? 5.260 11.188 -13.195 1.00 96.31 83 ALA A N 1
ATOM 622 C CA . ALA A 1 83 ? 4.606 9.894 -12.983 1.00 96.31 83 ALA A CA 1
ATOM 623 C C . ALA A 1 83 ? 5.211 9.118 -11.803 1.00 96.31 83 ALA A C 1
ATOM 625 O O . ALA A 1 83 ? 4.482 8.436 -11.088 1.00 96.31 83 ALA A O 1
ATOM 626 N N . VAL A 1 84 ? 6.519 9.263 -11.561 1.00 96.44 84 VAL A N 1
ATOM 627 C CA . VAL A 1 84 ? 7.192 8.692 -10.380 1.00 96.44 84 VAL A CA 1
ATOM 628 C C . VAL A 1 84 ? 6.660 9.347 -9.102 1.00 96.44 84 VAL A C 1
ATOM 630 O O . VAL A 1 84 ? 6.307 8.669 -8.140 1.00 96.44 84 VAL A O 1
ATOM 633 N N . LEU A 1 85 ? 6.519 10.674 -9.129 1.00 94.00 85 LEU A N 1
ATOM 634 C CA . LEU A 1 85 ? 5.898 11.454 -8.059 1.00 94.00 85 LEU A CA 1
ATOM 635 C C . LEU A 1 85 ? 4.415 11.102 -7.873 1.00 94.00 85 LEU A C 1
ATOM 637 O O . LEU A 1 85 ? 3.958 10.934 -6.748 1.00 94.00 85 LEU A O 1
ATOM 641 N N . ASP A 1 86 ? 3.661 10.931 -8.959 1.00 93.12 86 ASP A N 1
ATOM 642 C CA . ASP A 1 86 ? 2.246 10.545 -8.902 1.00 93.12 86 ASP A CA 1
ATOM 643 C C . ASP A 1 86 ? 2.067 9.148 -8.271 1.00 93.12 86 ASP A C 1
ATOM 645 O O . ASP A 1 86 ? 1.151 8.949 -7.476 1.00 93.12 86 ASP A O 1
ATOM 649 N N . ALA A 1 87 ? 2.982 8.204 -8.537 1.00 95.94 87 ALA A N 1
ATOM 650 C CA . ALA A 1 87 ? 2.970 6.871 -7.930 1.00 95.94 87 ALA A CA 1
ATOM 651 C C . ALA A 1 87 ? 3.156 6.906 -6.403 1.00 95.94 87 ALA A C 1
ATOM 653 O O . ALA A 1 87 ? 2.431 6.221 -5.682 1.00 95.94 87 ALA A O 1
ATOM 654 N N . ALA A 1 88 ? 4.078 7.732 -5.900 1.00 93.75 88 ALA A N 1
ATOM 655 C CA . ALA A 1 88 ? 4.227 7.953 -4.461 1.00 93.75 88 ALA A CA 1
ATOM 656 C C . ALA A 1 88 ? 3.067 8.773 -3.875 1.00 93.75 88 ALA A C 1
ATOM 658 O O . ALA A 1 88 ? 2.647 8.533 -2.748 1.00 93.75 88 ALA A O 1
ATOM 659 N N . PHE A 1 89 ? 2.494 9.704 -4.639 1.00 91.75 89 PHE A N 1
ATOM 660 C CA . PHE A 1 89 ? 1.337 10.480 -4.199 1.00 91.75 89 PHE A CA 1
ATOM 661 C C . PHE A 1 89 ? 0.087 9.612 -3.997 1.00 91.75 89 PHE A C 1
ATOM 663 O O . PHE A 1 89 ? -0.713 9.898 -3.108 1.00 91.75 89 PHE A O 1
ATOM 670 N N . GLU A 1 90 ? -0.086 8.523 -4.755 1.00 92.62 90 GLU A N 1
ATOM 671 C CA . GLU A 1 90 ? -1.195 7.581 -4.537 1.00 92.62 90 GLU A CA 1
ATOM 672 C C . GLU A 1 90 ? -1.230 7.026 -3.106 1.00 92.62 90 GLU A C 1
ATOM 674 O O . GLU A 1 90 ? -2.318 6.808 -2.563 1.00 92.62 90 GLU A O 1
ATOM 679 N N . THR A 1 91 ? -0.075 6.860 -2.444 1.00 93.50 91 THR A N 1
ATOM 680 C CA . THR A 1 91 ? -0.033 6.335 -1.070 1.00 93.50 91 THR A CA 1
ATOM 681 C C . THR A 1 91 ? -0.710 7.270 -0.070 1.00 93.50 91 THR A C 1
ATOM 683 O O . THR A 1 91 ? -1.110 6.811 0.996 1.00 93.50 91 THR A O 1
ATOM 686 N N . LEU A 1 92 ? -0.909 8.552 -0.406 1.00 91.19 92 LEU A N 1
ATOM 687 C CA . LEU A 1 92 ? -1.599 9.534 0.436 1.00 91.19 92 LEU A CA 1
ATOM 688 C C . LEU A 1 92 ? -2.980 9.034 0.868 1.00 91.19 92 LEU A C 1
ATOM 690 O O . LEU A 1 92 ? -3.344 9.137 2.037 1.00 91.19 92 LEU A O 1
ATOM 694 N N . HIS A 1 93 ? -3.739 8.472 -0.075 1.00 87.31 93 HIS A N 1
ATOM 695 C CA . HIS A 1 93 ? -5.116 8.050 0.168 1.00 87.31 93 HIS A CA 1
ATOM 696 C C . HIS A 1 93 ? -5.186 6.792 1.029 1.00 87.31 93 HIS A C 1
ATOM 698 O O . HIS A 1 93 ? -6.072 6.676 1.871 1.00 87.31 93 HIS A O 1
ATOM 704 N N . TYR A 1 94 ? -4.260 5.854 0.834 1.00 90.56 94 TYR A N 1
ATOM 705 C CA . TYR A 1 94 ? -4.339 4.522 1.436 1.00 90.56 94 TYR A CA 1
ATOM 706 C C . TYR A 1 94 ? -3.492 4.372 2.700 1.00 90.56 94 TYR A C 1
ATOM 708 O O . TYR A 1 94 ? -3.899 3.653 3.607 1.00 90.56 94 TYR A O 1
ATOM 716 N N . ALA A 1 95 ? -2.351 5.059 2.765 1.00 90.31 95 ALA A N 1
ATOM 717 C CA . ALA A 1 95 ? -1.355 4.954 3.830 1.00 90.31 95 ALA A CA 1
ATOM 718 C C . ALA A 1 95 ? -1.118 6.277 4.587 1.00 90.31 95 ALA A C 1
ATOM 720 O O . ALA A 1 95 ? -0.342 6.304 5.538 1.00 90.31 95 ALA A O 1
ATOM 721 N N . GLY A 1 96 ? -1.790 7.364 4.189 1.00 89.88 96 GLY A N 1
ATOM 722 C CA . GLY A 1 96 ? -1.763 8.648 4.887 1.00 89.88 96 GLY A CA 1
ATOM 723 C C . GLY A 1 96 ? -0.655 9.605 4.437 1.00 89.88 96 GLY A C 1
ATOM 724 O O . GLY A 1 96 ? 0.263 9.270 3.683 1.00 89.88 96 GLY A O 1
ATOM 725 N N . VAL A 1 97 ? -0.751 10.840 4.934 1.00 90.06 97 VAL A N 1
ATOM 726 C CA . VAL A 1 97 ? 0.147 11.965 4.635 1.00 90.06 97 VAL A CA 1
ATOM 727 C C . VAL A 1 97 ? 1.602 11.650 4.993 1.00 90.06 97 VAL A C 1
ATOM 729 O O . VAL A 1 97 ? 2.456 11.867 4.135 1.00 90.06 97 VAL A O 1
ATOM 732 N N . PRO A 1 98 ? 1.945 11.112 6.185 1.00 90.00 98 PRO A N 1
ATOM 733 C CA . PRO A 1 98 ? 3.350 10.909 6.546 1.00 90.00 98 PRO A CA 1
ATOM 734 C C . PRO A 1 98 ? 4.093 9.980 5.577 1.00 90.00 98 PRO A C 1
ATOM 736 O O . PRO A 1 98 ? 5.227 10.276 5.200 1.00 90.00 98 PRO A O 1
ATOM 739 N N . VAL A 1 99 ? 3.431 8.902 5.139 1.00 91.12 99 VAL A N 1
ATOM 740 C CA . VAL A 1 99 ? 3.986 7.904 4.214 1.00 91.12 99 VAL A CA 1
ATOM 741 C C . VAL A 1 99 ? 4.222 8.514 2.834 1.00 91.12 99 VAL A C 1
ATOM 743 O O . VAL A 1 99 ? 5.338 8.448 2.319 1.00 91.12 99 VAL A O 1
ATOM 746 N N . ALA A 1 100 ? 3.211 9.184 2.270 1.00 90.75 100 A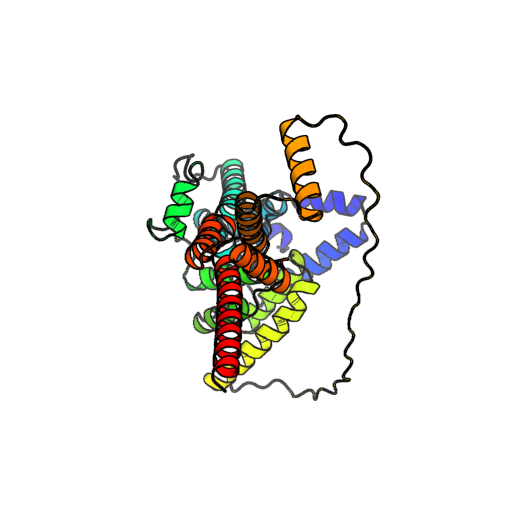LA A N 1
ATOM 747 C CA . ALA A 1 100 ? 3.340 9.847 0.972 1.00 90.75 100 ALA A CA 1
ATOM 748 C C . ALA A 1 100 ? 4.460 10.892 0.986 1.00 90.75 100 ALA A C 1
ATOM 750 O O . ALA A 1 100 ? 5.334 10.901 0.127 1.00 90.75 100 ALA A O 1
ATOM 751 N N . MET A 1 101 ? 4.488 11.739 2.012 1.00 88.38 101 MET A N 1
ATOM 752 C CA . MET A 1 101 ? 5.457 12.826 2.121 1.00 88.38 101 MET A CA 1
ATOM 753 C C . MET A 1 101 ? 6.889 12.311 2.275 1.00 88.38 101 MET A C 1
ATOM 755 O O . MET A 1 101 ? 7.813 12.900 1.718 1.00 88.38 101 MET A O 1
ATOM 759 N N . ALA A 1 102 ? 7.088 11.211 3.007 1.00 90.38 102 ALA A N 1
ATOM 760 C CA . ALA A 1 102 ? 8.388 10.558 3.094 1.00 90.38 102 ALA A CA 1
ATOM 761 C C . ALA A 1 102 ? 8.860 10.072 1.719 1.00 90.38 102 ALA A C 1
ATOM 763 O O . ALA A 1 102 ? 9.923 10.499 1.269 1.00 90.38 102 ALA A O 1
ATOM 764 N N . ALA A 1 103 ? 8.051 9.276 1.017 1.00 92.88 103 ALA A N 1
ATOM 765 C CA . ALA A 1 103 ? 8.403 8.765 -0.306 1.00 92.88 103 ALA A CA 1
ATOM 766 C C . ALA A 1 103 ? 8.701 9.896 -1.307 1.00 92.88 103 ALA A C 1
ATOM 768 O O . ALA A 1 103 ? 9.721 9.879 -1.997 1.00 92.88 103 ALA A O 1
ATOM 769 N N . MET A 1 104 ? 7.861 10.933 -1.313 1.00 90.31 104 MET A N 1
ATOM 770 C CA . MET A 1 104 ? 8.014 12.102 -2.178 1.00 90.31 104 MET A CA 1
ATOM 771 C C . MET A 1 104 ? 9.331 12.842 -1.939 1.00 90.31 104 MET A C 1
ATOM 773 O O . MET A 1 104 ? 10.004 13.196 -2.903 1.00 90.31 104 MET A O 1
ATOM 777 N N . ARG A 1 105 ? 9.754 13.034 -0.680 1.00 89.06 105 ARG A N 1
ATOM 778 C CA . ARG A 1 105 ? 11.049 13.672 -0.376 1.00 89.06 105 ARG A CA 1
ATOM 779 C C . ARG A 1 105 ? 12.228 12.898 -0.961 1.00 89.06 105 ARG A C 1
ATOM 781 O O . ARG A 1 105 ? 13.140 13.517 -1.502 1.00 89.06 105 ARG A O 1
ATOM 788 N N . HIS A 1 106 ? 12.207 11.569 -0.881 1.00 91.50 106 HIS A N 1
ATOM 789 C CA . HIS A 1 106 ? 13.279 10.737 -1.429 1.00 91.50 106 HIS A CA 1
ATOM 790 C C . HIS A 1 106 ? 13.303 10.743 -2.961 1.00 91.50 106 HIS A C 1
ATOM 792 O O . HIS A 1 106 ? 14.384 10.808 -3.545 1.00 91.50 106 HIS A O 1
ATOM 798 N N . ILE A 1 107 ? 12.135 10.759 -3.609 1.00 92.94 107 ILE A N 1
ATOM 799 C CA . ILE A 1 107 ? 12.036 10.879 -5.070 1.00 92.94 107 ILE A CA 1
ATOM 800 C C . ILE A 1 107 ? 12.493 12.267 -5.531 1.00 92.94 107 ILE A C 1
ATOM 802 O O . ILE A 1 107 ? 13.270 12.366 -6.471 1.00 92.94 107 ILE A O 1
ATOM 806 N N . VAL A 1 108 ? 12.090 13.347 -4.855 1.00 90.94 108 VAL A N 1
ATOM 807 C CA . VAL A 1 108 ? 12.571 14.704 -5.174 1.00 90.94 108 VAL A CA 1
ATOM 808 C C . VAL A 1 108 ? 14.086 14.813 -4.987 1.00 90.94 108 VAL A C 1
ATOM 810 O O . VAL A 1 108 ? 14.750 15.437 -5.810 1.00 90.94 108 VAL A O 1
ATOM 813 N N . ALA A 1 109 ? 14.648 14.193 -3.945 1.00 90.12 109 ALA A N 1
ATOM 814 C CA . ALA A 1 109 ? 16.096 14.137 -3.763 1.00 90.12 109 ALA A CA 1
ATOM 815 C C . ALA A 1 109 ? 16.787 13.419 -4.934 1.00 90.12 109 ALA A C 1
ATOM 817 O O . ALA A 1 109 ? 17.731 13.970 -5.486 1.00 90.12 109 ALA A O 1
ATOM 818 N N . LEU A 1 110 ? 16.269 12.265 -5.371 1.00 92.50 110 LEU A N 1
ATOM 819 C CA . LEU A 1 110 ? 16.768 11.557 -6.557 1.00 92.50 110 LEU A CA 1
ATOM 820 C C . LEU A 1 110 ? 16.700 12.423 -7.826 1.00 92.50 110 LEU A C 1
ATOM 822 O O . LEU A 1 110 ? 17.644 12.449 -8.608 1.00 92.50 110 LEU A O 1
ATOM 826 N N . LEU A 1 111 ? 15.586 13.126 -8.051 1.00 92.69 111 LEU A N 1
ATOM 827 C CA . LEU A 1 111 ? 15.428 13.988 -9.226 1.00 92.69 111 LEU A CA 1
ATOM 828 C C . LEU A 1 111 ? 16.451 15.131 -9.224 1.00 92.69 111 LEU A C 1
ATOM 830 O O . LEU A 1 111 ? 17.041 15.411 -10.262 1.00 92.69 111 LEU A O 1
ATOM 834 N N . ARG A 1 112 ? 16.718 15.730 -8.055 1.00 91.00 112 ARG A N 1
ATOM 835 C CA . ARG A 1 112 ? 17.779 16.737 -7.882 1.00 91.00 112 ARG A CA 1
ATOM 836 C C . ARG A 1 112 ? 19.173 16.155 -8.095 1.00 91.00 112 ARG A C 1
ATOM 838 O O . ARG A 1 112 ? 19.980 16.786 -8.756 1.00 91.00 112 ARG A O 1
ATOM 845 N N . GLU A 1 113 ? 19.442 14.961 -7.566 1.00 92.00 113 GLU A N 1
ATOM 846 C CA . GLU A 1 113 ? 20.705 14.230 -7.767 1.00 92.00 113 GLU A CA 1
ATOM 847 C C . GLU A 1 113 ? 20.977 13.940 -9.255 1.00 92.00 113 GLU A C 1
ATOM 849 O O . GLU A 1 113 ? 22.132 13.806 -9.646 1.00 92.00 113 GLU A O 1
ATOM 854 N N . ARG A 1 114 ? 19.927 13.876 -10.086 1.00 93.69 114 ARG A N 1
ATOM 855 C CA . ARG A 1 114 ? 20.006 13.667 -11.541 1.00 93.69 114 ARG A CA 1
ATOM 856 C C . ARG A 1 114 ? 19.838 14.944 -12.373 1.00 93.69 114 ARG A C 1
ATOM 858 O O . ARG A 1 114 ? 19.630 14.839 -13.579 1.00 93.69 114 ARG A O 1
ATOM 865 N N . ASP A 1 115 ? 19.876 16.122 -11.747 1.00 94.38 115 ASP A N 1
ATOM 866 C CA . ASP A 1 115 ? 19.672 17.426 -12.401 1.00 94.38 115 ASP A CA 1
ATOM 867 C C . ASP A 1 115 ? 18.361 17.517 -13.218 1.00 94.38 115 ASP A C 1
ATOM 869 O O . ASP A 1 115 ? 18.267 18.220 -14.226 1.00 94.38 115 ASP A O 1
ATOM 873 N N . ILE A 1 116 ? 17.317 16.799 -12.787 1.00 93.12 116 ILE A N 1
ATOM 874 C CA . ILE A 1 116 ? 15.997 16.813 -13.423 1.00 93.12 116 ILE A CA 1
ATOM 875 C C . ILE A 1 116 ? 15.145 17.902 -12.774 1.00 93.12 116 ILE A C 1
ATOM 877 O O . ILE A 1 116 ? 14.605 17.723 -11.678 1.00 93.12 116 ILE A O 1
ATOM 881 N N . ASP A 1 117 ? 14.975 19.016 -13.484 1.00 87.69 117 ASP A N 1
ATOM 882 C CA . ASP A 1 117 ? 14.016 20.047 -13.104 1.00 87.69 117 ASP A CA 1
ATOM 883 C C . ASP A 1 117 ? 12.584 19.614 -13.453 1.00 87.69 117 ASP A C 1
ATOM 885 O O . ASP A 1 117 ? 12.270 19.212 -14.575 1.00 87.69 117 ASP A O 1
ATOM 889 N N . ILE A 1 118 ? 11.705 19.700 -12.461 1.00 83.12 118 ILE A N 1
ATOM 890 C CA . ILE A 1 118 ? 10.280 19.384 -12.574 1.00 83.12 118 ILE A CA 1
ATOM 891 C C . ILE A 1 118 ? 9.404 20.641 -12.543 1.00 83.12 118 ILE A C 1
ATOM 893 O O . ILE A 1 118 ? 8.183 20.522 -12.580 1.00 83.12 118 ILE A O 1
ATOM 897 N N . GLY A 1 119 ? 9.999 21.840 -12.500 1.00 76.19 119 GLY A N 1
ATOM 898 C CA . GLY A 1 119 ? 9.275 23.113 -12.533 1.00 76.19 119 GLY A CA 1
ATOM 899 C C . GLY A 1 119 ? 8.362 23.328 -11.323 1.00 76.19 119 GLY A C 1
ATOM 900 O O . GLY A 1 119 ? 7.391 24.080 -11.400 1.00 76.19 119 GLY A O 1
ATOM 901 N N . LEU A 1 120 ? 8.641 22.634 -10.219 1.00 66.25 120 LEU A N 1
ATOM 902 C CA . LEU A 1 120 ? 7.880 22.714 -8.981 1.00 66.25 120 LEU A CA 1
ATOM 903 C C . LEU A 1 120 ? 8.627 23.582 -7.978 1.00 66.25 120 LEU A C 1
ATOM 905 O O . LEU A 1 120 ? 9.822 23.386 -7.751 1.00 66.25 120 LEU A O 1
ATOM 909 N N . ASP A 1 121 ? 7.906 24.505 -7.344 1.00 59.62 121 ASP A N 1
ATOM 910 C CA . ASP A 1 121 ? 8.464 25.285 -6.249 1.00 59.62 121 ASP A CA 1
ATOM 911 C C . ASP A 1 121 ? 8.907 24.342 -5.116 1.00 59.62 121 ASP A C 1
ATOM 913 O O . ASP A 1 121 ? 8.259 23.330 -4.823 1.00 59.62 121 ASP A O 1
ATOM 917 N N . VAL A 1 122 ? 10.039 24.668 -4.497 1.00 49.66 122 VAL A N 1
ATOM 918 C CA . VAL A 1 122 ? 10.852 23.806 -3.618 1.00 49.66 122 VAL A CA 1
ATOM 919 C C . VAL A 1 122 ? 10.071 23.318 -2.377 1.00 49.66 122 VAL A C 1
ATOM 921 O O . VAL A 1 122 ? 10.519 22.396 -1.692 1.00 49.66 122 VAL A O 1
ATOM 924 N N . ASP A 1 123 ? 8.881 23.882 -2.129 1.00 56.97 123 ASP A N 1
ATOM 925 C CA . ASP A 1 123 ? 8.101 23.795 -0.891 1.00 56.97 123 ASP A CA 1
ATOM 926 C C . ASP A 1 123 ? 6.785 22.989 -0.962 1.00 56.97 123 ASP A C 1
ATOM 928 O O . ASP A 1 123 ? 6.039 22.966 0.018 1.00 56.97 123 ASP A O 1
ATOM 932 N N . LEU A 1 124 ? 6.496 22.266 -2.058 1.00 59.91 124 LEU A N 1
ATOM 933 C CA . LEU A 1 124 ? 5.250 21.474 -2.221 1.00 59.91 124 LEU A CA 1
ATOM 934 C C . LEU A 1 124 ? 4.915 20.527 -1.057 1.00 59.91 124 LEU A C 1
ATOM 936 O O . LEU A 1 124 ? 3.762 20.124 -0.901 1.00 59.91 124 LEU A O 1
ATOM 940 N N . PHE A 1 125 ? 5.921 20.157 -0.265 1.00 59.47 125 PHE A N 1
ATOM 941 C CA . PHE A 1 125 ? 5.821 19.150 0.784 1.00 59.47 125 PHE A CA 1
ATOM 942 C C . PHE A 1 125 ? 6.334 19.633 2.147 1.00 59.47 125 PHE A C 1
ATOM 944 O O . PHE A 1 125 ? 6.648 18.815 3.013 1.00 59.47 125 PHE A O 1
ATOM 951 N N . LYS A 1 126 ? 6.436 20.946 2.361 1.00 59.31 126 LYS A N 1
ATOM 952 C CA . LYS A 1 126 ? 6.659 21.492 3.707 1.00 59.31 126 LYS A CA 1
ATOM 953 C C . LYS A 1 126 ? 5.362 21.569 4.504 1.00 59.31 126 LYS A C 1
ATOM 955 O O . LYS A 1 126 ? 5.366 21.284 5.698 1.00 59.31 126 LYS A O 1
ATOM 960 N N . ASP A 1 127 ? 4.251 21.844 3.823 1.00 66.56 127 ASP A N 1
ATOM 961 C CA . ASP A 1 127 ? 2.937 21.975 4.444 1.00 66.56 127 ASP A CA 1
ATOM 962 C C . ASP A 1 127 ? 2.114 20.689 4.316 1.00 66.56 127 ASP A C 1
ATOM 964 O O . ASP A 1 127 ? 1.429 20.449 3.318 1.00 66.56 127 ASP A O 1
ATOM 968 N N . SER A 1 128 ? 2.108 19.884 5.384 1.00 72.19 128 SER A N 1
ATOM 969 C CA . SER A 1 128 ? 1.186 18.747 5.548 1.00 72.19 128 SER A CA 1
ATOM 970 C C . SER A 1 128 ? -0.279 19.143 5.302 1.00 72.19 128 SER A C 1
ATOM 972 O O . SER A 1 128 ? -1.056 18.330 4.811 1.00 72.19 128 SER A O 1
ATOM 974 N N . GLU A 1 129 ? -0.643 20.402 5.560 1.00 79.31 129 GLU A N 1
ATOM 975 C CA . GLU A 1 129 ? -1.961 20.990 5.280 1.00 79.31 129 GLU A CA 1
ATOM 976 C C . GLU A 1 129 ? -2.384 20.877 3.808 1.00 79.31 129 GLU A C 1
ATOM 978 O O . GLU A 1 129 ? -3.539 20.571 3.514 1.00 79.31 129 GLU A O 1
ATOM 983 N N . ALA A 1 130 ? -1.468 21.068 2.852 1.00 78.31 130 ALA A N 1
ATOM 984 C CA . ALA A 1 130 ? -1.796 20.951 1.429 1.00 78.31 130 ALA A CA 1
ATOM 985 C C . ALA A 1 130 ? -2.101 19.495 1.035 1.00 78.31 130 ALA A C 1
ATOM 987 O O . ALA A 1 130 ? -3.039 19.227 0.272 1.00 78.31 130 ALA A O 1
ATOM 988 N N . ALA A 1 131 ? -1.344 18.547 1.596 1.00 78.44 131 ALA A N 1
ATOM 989 C CA . ALA A 1 131 ? -1.587 17.120 1.420 1.00 78.44 131 ALA A CA 1
ATOM 990 C C . ALA A 1 131 ? -2.917 16.701 2.068 1.00 78.44 131 ALA A C 1
ATOM 992 O O . ALA A 1 131 ? -3.710 16.005 1.436 1.00 78.44 131 ALA A O 1
ATOM 993 N N . ILE A 1 132 ? -3.214 17.198 3.274 1.00 79.56 132 ILE A N 1
ATOM 994 C CA . ILE A 1 132 ? -4.498 16.988 3.959 1.00 79.56 132 ILE A CA 1
ATOM 995 C C . ILE A 1 132 ? -5.650 17.556 3.129 1.00 79.56 132 ILE A C 1
ATOM 997 O O . ILE A 1 132 ? -6.636 16.864 2.890 1.00 79.56 132 ILE A O 1
ATOM 1001 N N . ALA A 1 133 ? -5.532 18.786 2.630 1.00 79.06 133 ALA A N 1
ATOM 1002 C CA . ALA A 1 133 ? -6.561 19.399 1.798 1.00 79.06 133 ALA A CA 1
ATOM 1003 C C . ALA A 1 133 ? -6.829 18.584 0.525 1.00 79.06 133 ALA A C 1
ATOM 1005 O O . ALA A 1 133 ? -7.983 18.448 0.123 1.00 79.06 133 ALA A O 1
ATOM 1006 N N . THR A 1 134 ? -5.791 18.008 -0.086 1.00 79.56 134 THR A N 1
ATOM 1007 C CA . THR A 1 134 ? -5.947 17.144 -1.265 1.00 79.56 134 THR A CA 1
ATOM 1008 C C . THR A 1 134 ? -6.591 15.804 -0.908 1.00 79.56 134 THR A C 1
ATOM 1010 O O . THR A 1 134 ? -7.517 15.379 -1.592 1.00 79.56 134 THR A O 1
ATOM 1013 N N . LEU A 1 135 ? -6.173 15.173 0.195 1.00 77.50 135 LEU A N 1
ATOM 1014 C CA . LEU A 1 135 ? -6.783 13.946 0.722 1.00 77.50 135 LEU A CA 1
ATOM 1015 C C . LEU A 1 135 ? -8.281 14.133 1.006 1.00 77.50 135 LEU A C 1
ATOM 1017 O O . LEU A 1 135 ? -9.096 13.269 0.692 1.00 77.50 135 LEU A O 1
ATOM 1021 N N . LEU A 1 136 ? -8.648 15.294 1.552 1.00 77.06 136 LEU A N 1
ATOM 1022 C CA . LEU A 1 136 ? -10.031 15.699 1.806 1.00 77.06 136 LEU A CA 1
ATOM 1023 C C . LEU A 1 136 ? -10.756 16.219 0.551 1.00 77.06 136 LEU A C 1
ATOM 1025 O O . LEU A 1 136 ? -11.862 16.742 0.667 1.00 77.06 136 LEU A O 1
ATOM 1029 N N . GLN A 1 137 ? -10.141 16.113 -0.633 1.00 77.56 137 GLN A N 1
ATOM 1030 C CA . GLN A 1 137 ? -10.678 16.553 -1.929 1.00 77.56 137 GLN A CA 1
ATOM 1031 C C . GLN A 1 137 ? -11.026 18.051 -1.997 1.00 77.56 137 GLN A C 1
ATOM 1033 O O . GLN A 1 137 ? -11.781 18.496 -2.857 1.00 77.56 137 GLN A O 1
ATOM 1038 N N . ARG A 1 138 ? -10.450 18.858 -1.102 1.00 73.56 138 ARG A N 1
ATOM 1039 C CA . ARG A 1 138 ? -10.607 20.321 -1.062 1.00 73.56 138 ARG A CA 1
ATOM 1040 C C . ARG A 1 138 ? -9.654 21.038 -2.015 1.00 73.56 138 ARG A C 1
ATOM 1042 O O . ARG A 1 138 ? -9.805 22.235 -2.247 1.00 73.56 138 ARG A O 1
ATOM 1049 N N . ARG A 1 139 ? -8.659 20.326 -2.548 1.00 77.06 139 ARG A N 1
ATOM 1050 C CA . ARG A 1 139 ? -7.722 20.808 -3.565 1.00 77.06 139 ARG A CA 1
ATOM 1051 C C . ARG A 1 139 ? -7.506 19.751 -4.649 1.00 77.06 139 ARG A C 1
ATOM 1053 O O . ARG A 1 139 ? -7.610 18.560 -4.354 1.00 77.06 139 ARG A O 1
ATOM 1060 N N . PRO A 1 140 ? -7.213 20.174 -5.892 1.00 76.38 140 PRO A N 1
ATOM 1061 C CA . PRO A 1 140 ? -6.871 19.252 -6.963 1.00 76.38 140 PRO A CA 1
ATOM 1062 C C . PRO A 1 140 ? -5.529 18.573 -6.690 1.00 76.38 140 PRO A C 1
ATOM 1064 O O . PRO A 1 140 ? -4.688 19.082 -5.948 1.00 76.38 140 PRO A O 1
ATOM 1067 N N . ARG A 1 141 ? -5.319 17.427 -7.339 1.00 79.44 141 ARG A N 1
ATOM 1068 C CA . ARG A 1 141 ? -4.046 16.714 -7.270 1.00 79.44 141 ARG A CA 1
ATOM 1069 C C . ARG A 1 141 ? -2.928 17.538 -7.914 1.00 79.44 141 ARG A C 1
ATOM 1071 O O . ARG A 1 141 ? -3.158 18.117 -8.976 1.00 79.44 141 ARG A O 1
ATOM 1078 N N . PRO A 1 142 ? -1.719 17.535 -7.330 1.00 75.69 142 PRO A N 1
ATOM 1079 C CA . PRO A 1 142 ? -0.573 18.231 -7.908 1.00 75.69 142 PRO A CA 1
ATOM 1080 C C . PRO A 1 142 ? -0.056 17.539 -9.177 1.00 75.69 142 PRO A C 1
ATOM 1082 O O . PRO A 1 142 ? 0.502 18.195 -10.051 1.00 75.69 142 PRO A O 1
ATOM 1085 N N . PHE A 1 143 ? -0.275 16.224 -9.295 1.00 81.69 143 PHE A N 1
ATOM 1086 C CA . PHE A 1 143 ? 0.165 15.404 -10.421 1.00 81.69 143 PHE A CA 1
ATOM 1087 C C . PHE A 1 143 ? -0.999 14.585 -10.980 1.00 81.69 143 PHE A C 1
ATOM 1089 O O . PHE A 1 143 ? -1.913 14.186 -10.254 1.00 81.69 143 PHE A O 1
ATOM 1096 N N . ASN A 1 144 ? -0.963 14.368 -12.292 1.00 84.81 144 ASN A N 1
ATOM 1097 C CA . ASN A 1 144 ? -1.910 13.528 -13.023 1.00 84.81 144 ASN A CA 1
ATOM 1098 C C . ASN A 1 144 ? -1.213 12.902 -14.243 1.00 84.81 144 ASN A C 1
ATOM 1100 O O . ASN A 1 144 ? -1.722 12.947 -15.361 1.00 84.81 144 ASN A O 1
ATOM 1104 N N . ALA A 1 145 ? 0.009 12.413 -14.032 1.00 92.56 145 ALA A N 1
ATOM 1105 C CA . ALA A 1 145 ? 0.862 11.896 -15.097 1.00 92.56 145 ALA A CA 1
ATOM 1106 C C . ALA A 1 145 ? 0.614 10.406 -15.368 1.00 92.56 145 ALA A C 1
ATOM 1108 O O . ALA A 1 145 ? 0.838 9.953 -16.488 1.00 92.56 145 ALA A O 1
ATOM 1109 N N . LEU A 1 146 ? 0.128 9.654 -14.374 1.00 94.94 146 LEU A N 1
ATOM 1110 C CA . LEU A 1 146 ? -0.342 8.288 -14.590 1.00 94.94 146 LEU A CA 1
ATOM 1111 C C . LEU A 1 146 ? -1.689 8.299 -15.323 1.00 94.94 146 LEU A C 1
ATOM 1113 O O . LEU A 1 146 ? -2.559 9.137 -15.078 1.00 94.94 146 LEU A O 1
ATOM 1117 N N . THR A 1 147 ? -1.910 7.328 -16.199 1.00 95.88 147 THR A N 1
ATOM 1118 C CA . THR A 1 147 ? -3.231 7.084 -16.781 1.00 95.88 147 THR A CA 1
ATOM 1119 C C . THR A 1 147 ? -4.191 6.515 -15.726 1.00 95.88 147 THR A C 1
ATOM 1121 O O . THR A 1 147 ? -3.765 5.936 -14.720 1.00 95.88 147 THR A O 1
ATOM 1124 N N . PRO A 1 148 ? -5.518 6.586 -15.948 1.00 91.69 148 PRO A N 1
ATOM 1125 C CA . PRO A 1 148 ? -6.481 5.922 -15.071 1.00 91.69 148 PRO A CA 1
ATOM 1126 C C . PRO A 1 148 ? -6.250 4.408 -14.927 1.00 91.69 148 PRO A C 1
ATOM 1128 O O . PRO A 1 148 ? -6.539 3.851 -13.868 1.00 91.69 148 PRO A O 1
ATOM 1131 N N . LYS A 1 149 ? -5.734 3.741 -15.971 1.00 95.06 149 LYS A N 1
ATOM 1132 C CA . LYS A 1 149 ? -5.412 2.306 -15.946 1.00 95.06 149 LYS A CA 1
ATOM 1133 C C . LYS A 1 149 ? -4.209 2.027 -15.040 1.00 95.06 149 LYS A C 1
ATOM 1135 O O . LYS A 1 149 ? -4.281 1.137 -14.195 1.00 95.06 149 LYS A O 1
ATOM 1140 N N . GLU A 1 150 ? -3.147 2.816 -15.171 1.00 97.81 150 GLU A N 1
ATOM 1141 C CA . GLU A 1 150 ? -1.928 2.694 -14.360 1.00 97.81 150 GLU A CA 1
ATOM 1142 C C . GLU A 1 150 ? -2.193 3.027 -12.891 1.00 97.81 150 GLU A C 1
ATOM 1144 O O . GLU A 1 150 ? -1.798 2.259 -12.023 1.00 97.81 150 GLU A O 1
ATOM 1149 N N . ARG A 1 151 ? -2.973 4.076 -12.592 1.00 95.19 151 ARG A N 1
ATOM 1150 C CA . ARG A 1 151 ? -3.369 4.393 -11.208 1.00 95.19 151 ARG A CA 1
ATOM 1151 C C . ARG A 1 151 ? -4.083 3.250 -10.499 1.00 95.19 151 ARG A C 1
ATOM 1153 O O . ARG A 1 151 ? -3.893 3.068 -9.302 1.00 95.19 151 ARG A O 1
ATOM 1160 N N . ARG A 1 152 ? -4.913 2.478 -11.209 1.00 95.50 152 ARG A N 1
ATOM 1161 C CA . ARG A 1 152 ? -5.586 1.311 -10.615 1.00 95.50 152 ARG A CA 1
ATOM 1162 C C . ARG A 1 152 ? -4.588 0.213 -10.254 1.00 95.50 152 ARG A C 1
ATOM 1164 O O . ARG A 1 152 ? -4.727 -0.369 -9.183 1.00 95.50 152 ARG A O 1
ATOM 1171 N N . LEU A 1 153 ? -3.576 -0.009 -11.097 1.00 98.44 153 LEU A N 1
ATOM 1172 C CA . LEU A 1 153 ? -2.484 -0.941 -10.812 1.00 98.44 153 LEU A CA 1
ATOM 1173 C C . LEU A 1 153 ? -1.666 -0.478 -9.598 1.00 98.44 153 LEU A C 1
ATOM 1175 O O . LEU A 1 153 ? -1.425 -1.263 -8.683 1.00 98.44 153 LEU A O 1
ATOM 1179 N N . THR A 1 154 ? -1.311 0.810 -9.553 1.00 98.06 154 THR A N 1
ATOM 1180 C CA . THR A 1 154 ? -0.617 1.437 -8.420 1.00 98.06 154 THR A CA 1
ATOM 1181 C C . THR A 1 154 ? -1.420 1.283 -7.130 1.00 98.06 154 THR A C 1
ATOM 1183 O O . THR A 1 154 ? -0.894 0.818 -6.123 1.00 98.06 154 THR A O 1
ATOM 1186 N N . ALA A 1 155 ? -2.717 1.603 -7.160 1.00 96.12 155 ALA A N 1
ATOM 1187 C CA . ALA A 1 155 ? -3.604 1.459 -6.012 1.00 96.12 155 ALA A CA 1
ATOM 1188 C C . ALA A 1 155 ? -3.703 0.004 -5.532 1.00 96.12 155 ALA A C 1
ATOM 1190 O O . ALA A 1 155 ? -3.649 -0.236 -4.330 1.00 96.12 155 ALA A O 1
ATOM 1191 N N . LEU A 1 156 ? -3.801 -0.971 -6.446 1.00 98.00 156 LEU A N 1
ATOM 1192 C CA . LEU A 1 156 ? -3.798 -2.391 -6.086 1.00 98.00 156 LEU A CA 1
ATOM 1193 C C . LEU A 1 156 ? -2.513 -2.777 -5.341 1.00 98.00 156 LEU A C 1
ATOM 1195 O O . LEU A 1 156 ? -2.590 -3.409 -4.290 1.00 98.00 156 LEU A O 1
ATOM 1199 N N . ALA A 1 157 ? -1.352 -2.366 -5.852 1.00 97.94 157 ALA A N 1
ATOM 1200 C CA . ALA A 1 157 ? -0.063 -2.633 -5.222 1.00 97.94 157 ALA A CA 1
ATOM 1201 C C . ALA A 1 157 ? 0.009 -2.054 -3.795 1.00 97.94 157 ALA A C 1
ATOM 1203 O O . ALA A 1 157 ? 0.365 -2.761 -2.852 1.00 97.94 157 ALA A O 1
ATOM 1204 N N . ILE A 1 158 ? -0.420 -0.800 -3.622 1.00 96.31 158 ILE A N 1
ATOM 1205 C CA . ILE A 1 158 ? -0.484 -0.121 -2.319 1.00 96.31 158 ILE A CA 1
ATOM 1206 C C . ILE A 1 158 ? -1.422 -0.859 -1.360 1.00 96.31 158 ILE A C 1
ATOM 1208 O O . ILE A 1 158 ? -1.057 -1.126 -0.221 1.00 96.31 158 ILE A O 1
ATOM 1212 N N . VAL A 1 159 ? -2.623 -1.223 -1.815 1.00 94.38 159 VAL A N 1
ATOM 1213 C CA . VAL A 1 159 ? -3.629 -1.902 -0.986 1.00 94.38 159 VAL A CA 1
ATOM 1214 C C . VAL A 1 159 ? -3.136 -3.270 -0.514 1.00 94.38 159 VAL A C 1
ATOM 1216 O O . VAL A 1 159 ? -3.368 -3.623 0.642 1.00 94.38 159 VAL A O 1
ATOM 1219 N N . ILE A 1 160 ? -2.433 -4.021 -1.369 1.00 95.31 160 ILE A N 1
ATOM 1220 C CA . ILE A 1 160 ? -1.795 -5.286 -0.978 1.00 95.31 160 ILE A CA 1
ATOM 1221 C C . ILE A 1 160 ? -0.737 -5.024 0.107 1.00 95.31 160 ILE A C 1
ATOM 1223 O O . ILE A 1 160 ? -0.743 -5.699 1.135 1.00 95.31 160 ILE A O 1
ATOM 1227 N N . ALA A 1 161 ? 0.112 -4.006 -0.071 1.00 93.62 161 ALA A N 1
ATOM 1228 C CA . ALA A 1 161 ? 1.132 -3.614 0.907 1.00 93.62 161 ALA A CA 1
ATOM 1229 C C . ALA A 1 161 ? 0.559 -3.001 2.203 1.00 93.62 161 ALA A C 1
ATOM 1231 O O . ALA A 1 161 ? 1.258 -2.899 3.208 1.00 93.62 161 ALA A O 1
ATOM 1232 N N . CYS A 1 162 ? -0.711 -2.589 2.211 1.00 88.56 162 CYS A N 1
ATOM 1233 C CA . CYS A 1 162 ? -1.393 -2.089 3.401 1.00 88.56 162 CYS A CA 1
ATOM 1234 C C . CYS A 1 162 ? -1.857 -3.191 4.368 1.00 88.56 162 CYS A C 1
ATOM 1236 O O . CYS A 1 162 ? -2.393 -2.809 5.402 1.00 88.56 162 CYS A O 1
ATOM 1238 N N . GLU A 1 163 ? -1.641 -4.478 4.063 1.00 80.94 163 GLU A N 1
ATOM 1239 C CA . GLU A 1 163 ? -1.866 -5.661 4.919 1.00 80.94 163 GLU A CA 1
ATOM 1240 C C . GLU A 1 163 ? -3.275 -5.829 5.522 1.00 80.94 163 GLU A C 1
ATOM 1242 O O . GLU A 1 163 ? -3.943 -4.887 5.939 1.00 80.94 163 GLU A O 1
ATOM 1247 N N . ASN A 1 164 ? -3.761 -7.072 5.603 1.00 76.94 164 ASN A N 1
ATOM 1248 C CA . ASN A 1 164 ? -5.062 -7.389 6.213 1.00 76.94 164 ASN A CA 1
ATOM 1249 C C . ASN A 1 164 ? -6.254 -6.592 5.613 1.00 76.94 164 ASN A C 1
ATOM 1251 O O . ASN A 1 164 ? -7.263 -6.330 6.270 1.00 76.94 164 ASN A O 1
ATOM 1255 N N . ARG A 1 165 ? -6.147 -6.173 4.340 1.00 82.38 165 ARG A N 1
ATOM 1256 C CA . ARG A 1 165 ? -7.173 -5.406 3.599 1.00 82.38 165 ARG A CA 1
ATOM 1257 C C . ARG A 1 165 ? -7.878 -6.244 2.540 1.00 82.38 165 ARG A C 1
ATOM 1259 O O . ARG A 1 165 ? -8.050 -5.800 1.410 1.00 82.38 165 ARG A O 1
ATOM 1266 N N . HIS A 1 166 ? -8.286 -7.461 2.887 1.00 87.56 166 HIS A N 1
ATOM 1267 C CA . HIS A 1 166 ? -8.791 -8.450 1.927 1.00 87.56 166 HIS A CA 1
ATOM 1268 C C . HIS A 1 166 ? -9.964 -7.947 1.067 1.00 87.56 166 HIS A C 1
ATOM 1270 O O . HIS A 1 166 ? -9.974 -8.159 -0.145 1.00 87.56 166 HIS A O 1
ATOM 1276 N N . ASP A 1 167 ? -10.915 -7.220 1.658 1.00 85.69 167 ASP A N 1
ATOM 1277 C CA . ASP A 1 167 ? -12.050 -6.666 0.908 1.00 85.69 167 ASP A CA 1
ATOM 1278 C C . ASP A 1 167 ? -11.632 -5.548 -0.050 1.00 85.69 167 ASP A C 1
ATOM 1280 O O . ASP A 1 167 ? -12.114 -5.485 -1.182 1.00 85.69 167 ASP A O 1
ATOM 1284 N N . ALA A 1 168 ? -10.681 -4.706 0.362 1.00 88.56 168 ALA A N 1
ATOM 1285 C CA . ALA A 1 168 ? -10.119 -3.692 -0.517 1.00 88.56 168 ALA A CA 1
ATOM 1286 C C . ALA A 1 168 ? -9.324 -4.346 -1.655 1.00 88.56 168 ALA A C 1
ATOM 1288 O O . ALA A 1 168 ? -9.504 -3.968 -2.808 1.00 88.56 168 ALA A O 1
ATOM 1289 N N . VAL A 1 169 ? -8.518 -5.378 -1.375 1.00 93.88 169 VAL A N 1
ATOM 1290 C CA . VAL A 1 169 ? -7.828 -6.164 -2.412 1.00 93.88 169 VAL A CA 1
ATOM 1291 C C . VAL A 1 169 ? -8.842 -6.691 -3.430 1.00 93.88 169 VAL A C 1
ATOM 1293 O O . VAL A 1 169 ? -8.682 -6.448 -4.624 1.00 93.88 169 VAL A O 1
ATOM 1296 N N . ARG A 1 170 ? -9.940 -7.316 -2.981 1.00 94.44 170 ARG A N 1
ATOM 1297 C CA . ARG A 1 170 ? -11.014 -7.803 -3.865 1.00 94.44 170 ARG A CA 1
ATOM 1298 C C . ARG A 1 170 ? -11.586 -6.691 -4.751 1.00 94.44 170 ARG A C 1
ATOM 1300 O O . ARG A 1 170 ? -11.775 -6.893 -5.953 1.00 94.44 170 ARG A O 1
ATOM 1307 N N . ALA A 1 171 ? -11.851 -5.517 -4.181 1.00 89.62 171 ALA A N 1
ATOM 1308 C CA . ALA A 1 171 ? -12.361 -4.368 -4.927 1.00 89.62 171 ALA A CA 1
ATOM 1309 C C . ALA A 1 171 ? -11.343 -3.845 -5.960 1.00 89.62 171 ALA A C 1
ATOM 1311 O O . ALA A 1 171 ? -11.704 -3.572 -7.106 1.00 89.62 171 ALA A O 1
ATOM 1312 N N . HIS A 1 172 ? -10.065 -3.753 -5.587 1.00 95.50 172 HIS A N 1
ATOM 1313 C CA . HIS A 1 172 ? -9.004 -3.224 -6.444 1.00 95.50 172 HIS A CA 1
ATOM 1314 C C . HIS A 1 172 ? -8.595 -4.185 -7.569 1.00 95.50 172 HIS A C 1
ATOM 1316 O O . HIS A 1 172 ? -8.318 -3.727 -8.679 1.00 95.50 172 HIS A O 1
ATOM 1322 N N . VAL A 1 173 ? -8.635 -5.502 -7.345 1.00 97.44 173 VAL A N 1
ATOM 1323 C CA . VAL A 1 173 ? -8.442 -6.503 -8.411 1.00 97.44 173 VAL A CA 1
ATOM 1324 C C . VAL A 1 173 ? -9.569 -6.392 -9.440 1.00 97.44 173 VAL A C 1
ATOM 1326 O O . VAL A 1 173 ? -9.296 -6.262 -10.632 1.00 97.44 173 VAL A O 1
ATOM 1329 N N . ASN A 1 174 ? -10.830 -6.333 -8.991 1.00 94.06 174 ASN A N 1
ATOM 1330 C CA . ASN A 1 174 ? -11.977 -6.105 -9.878 1.00 94.06 174 ASN A CA 1
ATOM 1331 C C . ASN A 1 174 ? -11.829 -4.806 -10.676 1.00 94.06 174 ASN A C 1
ATOM 1333 O O . ASN A 1 174 ? -12.027 -4.789 -11.890 1.00 94.06 174 ASN A O 1
ATOM 1337 N N . ALA A 1 175 ? -11.449 -3.717 -10.008 1.00 91.62 175 ALA A N 1
ATOM 1338 C CA . ALA A 1 175 ? -11.190 -2.434 -10.646 1.00 91.62 175 ALA A CA 1
ATOM 1339 C C . ALA A 1 175 ? -10.108 -2.528 -11.735 1.00 91.62 175 ALA A C 1
ATOM 1341 O O . ALA A 1 175 ? -10.251 -1.879 -12.771 1.00 91.62 175 ALA A O 1
ATOM 1342 N N . CYS A 1 176 ? -9.050 -3.312 -11.518 1.00 97.56 176 CYS A N 1
ATOM 1343 C CA . CYS A 1 176 ? -8.002 -3.523 -12.512 1.00 97.56 176 CYS A CA 1
ATOM 1344 C C . CYS A 1 176 ? -8.510 -4.309 -13.727 1.00 97.56 176 CYS A C 1
ATOM 1346 O O . CYS A 1 176 ? -8.271 -3.881 -14.856 1.00 97.56 176 CYS A O 1
ATOM 1348 N N . LEU A 1 177 ? -9.262 -5.393 -13.509 1.00 96.69 177 LEU A N 1
ATOM 1349 C CA . LEU A 1 177 ? -9.852 -6.195 -14.589 1.00 96.69 177 LEU A CA 1
ATOM 1350 C C . LEU A 1 177 ? -10.773 -5.351 -15.484 1.00 96.69 177 LEU A C 1
ATOM 1352 O O . LEU A 1 177 ? -10.627 -5.354 -16.703 1.00 96.69 177 LEU A O 1
ATOM 1356 N N . HIS A 1 178 ? -11.653 -4.536 -14.891 1.00 93.12 178 HIS A N 1
ATOM 1357 C CA . HIS A 1 178 ? -12.534 -3.629 -15.643 1.00 93.12 178 HIS A CA 1
ATOM 1358 C C . HIS A 1 178 ? -11.778 -2.522 -16.393 1.00 93.12 178 HIS A C 1
ATOM 1360 O O . HIS A 1 178 ? -12.279 -1.986 -17.376 1.00 93.12 178 HIS A O 1
ATOM 1366 N N . ALA A 1 179 ? -10.571 -2.168 -15.945 1.00 92.88 179 ALA A N 1
ATOM 1367 C CA . ALA A 1 179 ? -9.696 -1.234 -16.650 1.00 92.88 179 ALA A CA 1
ATOM 1368 C C . ALA A 1 179 ? -8.861 -1.904 -17.757 1.00 92.88 179 ALA A C 1
ATOM 1370 O O . ALA A 1 179 ? -8.029 -1.245 -18.383 1.00 92.88 179 ALA A O 1
ATOM 1371 N N . GLY A 1 180 ? -9.070 -3.202 -17.995 1.00 95.31 180 GLY A N 1
ATOM 1372 C CA . GLY A 1 180 ? -8.406 -3.967 -19.042 1.00 95.31 180 GLY A CA 1
ATOM 1373 C C . GLY A 1 180 ? -7.029 -4.498 -18.651 1.00 95.31 180 GLY A C 1
ATOM 1374 O O . GLY A 1 180 ? -6.203 -4.713 -19.537 1.00 95.31 180 GLY A O 1
ATOM 1375 N N . TRP A 1 181 ? -6.733 -4.651 -17.357 1.00 97.75 181 TRP A N 1
ATOM 1376 C CA . TRP A 1 181 ? -5.622 -5.504 -16.921 1.00 97.75 181 TRP A CA 1
ATOM 1377 C C . TRP A 1 181 ? -6.034 -6.967 -17.029 1.00 97.75 181 TRP A C 1
ATOM 1379 O O . TRP A 1 181 ? -7.140 -7.342 -16.645 1.00 97.75 181 TRP A O 1
ATOM 1389 N N . THR A 1 182 ? -5.148 -7.798 -17.554 1.00 97.56 182 THR A N 1
ATOM 1390 C CA . THR A 1 182 ? -5.403 -9.225 -17.737 1.00 97.56 182 THR A CA 1
ATOM 1391 C C . THR A 1 182 ? -5.129 -10.008 -16.455 1.00 97.56 182 THR A C 1
ATOM 1393 O O . THR A 1 182 ? -4.347 -9.586 -15.601 1.00 97.56 182 THR A O 1
ATOM 1396 N N . ARG A 1 183 ? -5.722 -11.204 -16.339 1.00 97.50 183 ARG A N 1
ATOM 1397 C CA . ARG A 1 183 ? -5.386 -12.146 -15.259 1.00 97.50 183 ARG A CA 1
ATOM 1398 C C . ARG A 1 183 ? -3.880 -12.420 -15.208 1.00 97.50 183 ARG A C 1
ATOM 1400 O O . ARG A 1 183 ? -3.303 -12.386 -14.131 1.00 97.50 183 ARG A O 1
ATOM 1407 N N . SER A 1 184 ? -3.249 -12.605 -16.372 1.00 97.56 184 SER A N 1
ATOM 1408 C CA . SER A 1 184 ? -1.808 -12.848 -16.491 1.00 97.56 184 SER A CA 1
ATOM 1409 C C . SER A 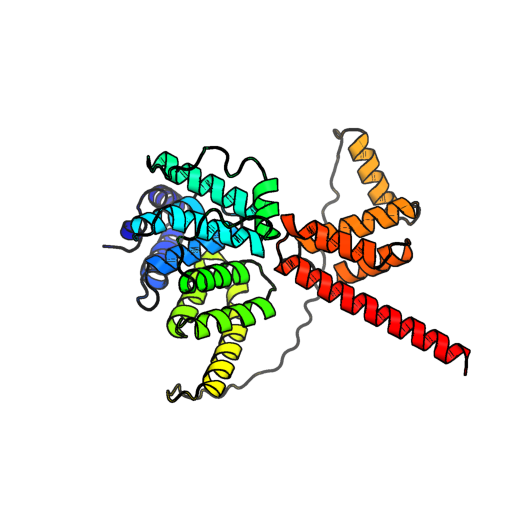1 184 ? -0.975 -11.690 -15.935 1.00 97.56 184 SER A C 1
ATOM 1411 O O . SER A 1 184 ? -0.088 -11.920 -15.121 1.00 97.56 184 SER A O 1
ATOM 1413 N N . GLU A 1 185 ? -1.276 -10.444 -16.313 1.00 98.56 185 GLU A N 1
ATOM 1414 C CA . GLU A 1 185 ? -0.564 -9.264 -15.794 1.00 98.56 185 GLU A CA 1
ATOM 1415 C C . GLU A 1 185 ? -0.727 -9.127 -14.275 1.00 98.56 185 GLU A C 1
ATOM 1417 O O . GLU A 1 185 ? 0.240 -8.857 -13.568 1.00 98.56 185 GLU A O 1
ATOM 1422 N N . LEU A 1 186 ? -1.935 -9.354 -13.749 1.00 98.44 186 LEU A N 1
ATOM 1423 C CA . LEU A 1 186 ? -2.198 -9.276 -12.309 1.00 98.44 186 LEU A CA 1
ATOM 1424 C C . LEU A 1 186 ? -1.556 -10.432 -11.529 1.00 98.44 186 LEU A C 1
ATOM 1426 O O . LEU A 1 186 ? -1.123 -10.235 -10.396 1.00 98.44 186 LEU A O 1
ATOM 1430 N N . THR A 1 187 ? -1.424 -11.617 -12.125 1.00 98.12 187 THR A N 1
ATOM 1431 C CA . THR A 1 187 ? -0.623 -12.705 -11.554 1.00 98.12 187 THR A CA 1
ATOM 1432 C C . THR A 1 187 ? 0.849 -12.305 -11.455 1.00 98.12 187 THR A C 1
ATOM 1434 O O . THR A 1 187 ? 1.460 -12.521 -10.413 1.00 98.12 187 THR A O 1
ATOM 1437 N N . GLU A 1 188 ? 1.413 -11.658 -12.477 1.00 98.19 188 GLU A N 1
ATOM 1438 C CA . GLU A 1 188 ? 2.792 -11.156 -12.415 1.00 98.19 188 GLU A CA 1
ATOM 1439 C C . GLU A 1 188 ? 2.988 -10.074 -11.353 1.00 98.19 188 GLU A C 1
ATOM 1441 O O . GLU A 1 188 ? 4.063 -10.011 -10.765 1.00 98.19 188 GLU A O 1
ATOM 1446 N N . VAL A 1 189 ? 1.967 -9.259 -11.057 1.00 98.25 189 VAL A N 1
ATOM 1447 C CA . VAL A 1 189 ? 2.004 -8.343 -9.905 1.00 98.25 189 VAL A CA 1
ATOM 1448 C C . VAL A 1 189 ? 2.188 -9.132 -8.613 1.00 98.25 189 VAL A C 1
ATOM 1450 O O . VAL A 1 189 ? 3.074 -8.808 -7.832 1.00 98.25 189 VAL A O 1
ATOM 1453 N N . LEU A 1 190 ? 1.412 -10.196 -8.386 1.00 97.75 190 LEU A N 1
ATOM 1454 C CA . LEU A 1 190 ? 1.567 -11.014 -7.177 1.00 97.75 190 LEU A CA 1
ATOM 1455 C C . LEU A 1 190 ? 2.959 -11.648 -7.087 1.00 97.75 190 LEU A C 1
ATOM 1457 O O . LEU A 1 190 ? 3.567 -11.607 -6.021 1.00 97.75 190 LEU A O 1
ATOM 1461 N N . ILE A 1 191 ? 3.470 -12.183 -8.202 1.00 97.19 191 ILE A N 1
ATOM 1462 C CA . ILE A 1 191 ? 4.816 -12.769 -8.276 1.00 97.19 191 ILE A CA 1
ATOM 1463 C C . ILE A 1 191 ? 5.885 -11.701 -8.006 1.00 97.19 191 ILE A C 1
ATOM 1465 O O . ILE A 1 191 ? 6.787 -11.930 -7.214 1.00 97.19 191 ILE A O 1
ATOM 1469 N N . GLN A 1 192 ? 5.781 -10.514 -8.607 1.00 96.56 192 GLN A N 1
ATOM 1470 C CA . GLN A 1 192 ? 6.698 -9.400 -8.349 1.00 96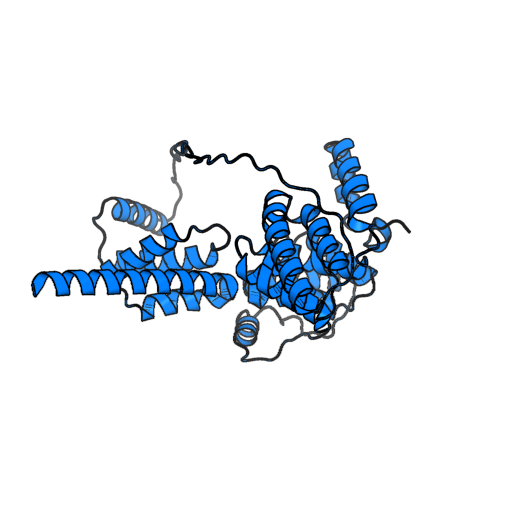.56 192 GLN A CA 1
ATOM 1471 C C . GLN A 1 192 ? 6.747 -9.083 -6.851 1.00 96.56 192 GLN A C 1
ATOM 1473 O O . GLN A 1 192 ? 7.818 -8.948 -6.260 1.00 96.56 192 GLN A O 1
ATOM 1478 N N . LEU A 1 193 ? 5.576 -8.992 -6.222 1.00 95.88 193 LEU A N 1
ATOM 1479 C CA . LEU A 1 193 ? 5.461 -8.580 -4.835 1.00 95.88 193 LEU A CA 1
ATOM 1480 C C . LEU A 1 193 ? 5.998 -9.616 -3.835 1.00 95.88 193 LEU A C 1
ATOM 1482 O O . LEU A 1 193 ? 6.342 -9.222 -2.720 1.00 95.88 193 LEU A O 1
ATOM 1486 N N . THR A 1 194 ? 6.197 -10.889 -4.210 1.00 94.06 194 THR A N 1
ATOM 1487 C CA . THR A 1 194 ? 6.865 -11.855 -3.313 1.00 94.06 194 THR A CA 1
ATOM 1488 C C . THR A 1 194 ? 8.286 -11.421 -2.962 1.00 94.06 194 THR A C 1
ATOM 1490 O O . THR A 1 194 ? 8.742 -11.706 -1.858 1.00 94.06 194 THR A O 1
ATOM 1493 N N . GLY A 1 195 ? 8.972 -10.713 -3.867 1.00 90.56 195 GLY A N 1
ATOM 1494 C CA . GLY A 1 195 ? 10.326 -10.197 -3.642 1.00 90.56 195 GLY A CA 1
ATOM 1495 C C . GLY A 1 195 ? 10.398 -8.963 -2.735 1.00 90.56 195 GLY A C 1
ATOM 1496 O O . GLY A 1 195 ? 11.468 -8.670 -2.213 1.00 90.56 195 GLY A O 1
ATOM 1497 N N . TYR A 1 196 ? 9.280 -8.258 -2.521 1.00 92.94 196 TYR A N 1
ATOM 1498 C CA . TYR A 1 196 ? 9.258 -6.991 -1.774 1.00 92.94 196 TYR A CA 1
ATOM 1499 C C . TYR A 1 196 ? 8.523 -7.080 -0.439 1.00 92.94 196 TYR A C 1
ATOM 1501 O O . TYR A 1 196 ? 8.991 -6.523 0.546 1.00 92.94 196 TYR A O 1
ATOM 1509 N N . ILE A 1 197 ? 7.385 -7.776 -0.403 1.00 92.25 197 ILE A N 1
ATOM 1510 C CA . ILE A 1 197 ? 6.551 -7.932 0.803 1.00 92.25 197 ILE A CA 1
ATOM 1511 C C . ILE A 1 197 ? 6.475 -9.383 1.298 1.00 92.25 197 ILE A C 1
ATOM 1513 O O . ILE A 1 197 ? 5.880 -9.661 2.337 1.00 92.25 197 ILE A O 1
ATOM 1517 N N . GLY A 1 198 ? 7.110 -10.314 0.582 1.00 91.50 198 GLY A N 1
ATOM 1518 C CA . GLY A 1 198 ? 7.291 -11.690 1.025 1.00 91.50 198 GLY A CA 1
ATOM 1519 C C . GLY A 1 198 ? 6.097 -12.618 0.789 1.00 91.50 198 GLY A C 1
ATOM 1520 O O . GLY A 1 198 ? 4.943 -12.220 0.623 1.00 91.50 198 GLY A O 1
ATOM 1521 N N . TRP A 1 199 ? 6.393 -13.917 0.823 1.00 92.19 199 TRP A N 1
ATOM 1522 C CA . TRP A 1 199 ? 5.412 -14.996 0.689 1.00 92.19 199 TRP A CA 1
ATOM 1523 C C . TRP A 1 199 ? 4.271 -14.967 1.718 1.00 92.19 199 TRP A C 1
ATOM 1525 O O . TRP A 1 199 ? 3.131 -15.190 1.305 1.00 92.19 199 TRP A O 1
ATOM 1535 N N . PRO A 1 200 ? 4.507 -14.683 3.020 1.00 90.25 200 PRO A N 1
ATOM 1536 C CA . PRO A 1 200 ? 3.439 -14.716 4.020 1.00 90.25 200 PRO A CA 1
ATOM 1537 C C . PRO A 1 200 ? 2.276 -13.770 3.709 1.00 90.25 200 PRO A C 1
ATOM 1539 O O . PRO A 1 200 ? 1.136 -14.092 4.035 1.00 90.25 200 PRO A O 1
ATOM 1542 N N . LEU A 1 201 ? 2.548 -12.642 3.041 1.00 90.00 201 LEU A N 1
ATOM 1543 C CA . LEU A 1 201 ? 1.515 -11.690 2.644 1.00 90.00 201 LEU A CA 1
ATOM 1544 C C . LEU A 1 201 ? 0.859 -12.056 1.304 1.00 90.00 201 LEU A C 1
ATOM 1546 O O . LEU A 1 201 ? -0.354 -11.920 1.150 1.00 90.00 201 LEU A O 1
ATOM 1550 N N . ILE A 1 202 ? 1.631 -12.559 0.338 1.00 94.81 202 ILE A N 1
ATOM 1551 C CA . ILE A 1 202 ? 1.118 -12.862 -1.007 1.00 94.81 202 ILE A CA 1
ATOM 1552 C C . ILE A 1 202 ? 0.268 -14.135 -1.056 1.00 94.81 202 ILE A C 1
ATOM 1554 O O . ILE A 1 202 ? -0.711 -14.183 -1.802 1.00 94.81 202 ILE A O 1
ATOM 1558 N N . LEU A 1 203 ? 0.589 -15.162 -0.265 1.00 93.19 203 LEU A N 1
ATOM 1559 C CA . LEU A 1 203 ? -0.120 -16.447 -0.327 1.00 93.19 203 LEU A CA 1
ATOM 1560 C C . LEU A 1 203 ? -1.611 -16.359 0.062 1.00 93.19 203 LEU A C 1
ATOM 1562 O O . LEU A 1 203 ? -2.432 -16.961 -0.629 1.00 93.19 203 LEU A O 1
ATOM 1566 N N . PRO A 1 204 ? -2.026 -15.622 1.109 1.00 92.06 204 PRO A N 1
ATOM 1567 C CA . PRO A 1 204 ? -3.450 -15.394 1.363 1.00 92.06 204 PRO A CA 1
ATOM 1568 C C . PRO A 1 204 ? -4.113 -14.535 0.278 1.00 92.06 204 PRO A C 1
ATOM 1570 O O . PRO A 1 204 ? -5.251 -14.798 -0.112 1.00 92.06 204 PRO A O 1
ATOM 1573 N N . VAL A 1 205 ? -3.396 -13.533 -0.242 1.00 94.69 205 VAL A N 1
ATOM 1574 C CA . VAL A 1 205 ? -3.889 -12.631 -1.294 1.00 94.69 205 VAL A CA 1
ATOM 1575 C C . VAL A 1 205 ? -4.155 -13.371 -2.604 1.00 94.69 205 VAL A C 1
ATOM 1577 O O . VAL A 1 205 ? -5.141 -13.071 -3.275 1.00 94.69 205 VAL A O 1
ATOM 1580 N N . SER A 1 206 ? -3.342 -14.369 -2.959 1.00 95.69 206 SER A N 1
ATOM 1581 C CA . SER A 1 206 ? -3.538 -15.139 -4.191 1.00 95.69 206 SER A CA 1
ATOM 1582 C C . SER A 1 206 ? -4.881 -15.871 -4.212 1.00 95.69 206 SER A C 1
ATOM 1584 O O . SER A 1 206 ? -5.547 -15.873 -5.243 1.00 95.69 206 SER A O 1
ATOM 1586 N N . ARG A 1 207 ? -5.340 -16.398 -3.068 1.00 94.44 207 ARG A N 1
ATOM 1587 C CA . ARG A 1 207 ? -6.674 -17.009 -2.939 1.00 94.44 207 ARG A CA 1
ATOM 1588 C C . ARG A 1 207 ? -7.787 -15.997 -3.209 1.00 94.44 207 ARG A C 1
ATOM 1590 O O . ARG A 1 207 ? -8.688 -16.275 -3.986 1.00 94.44 207 ARG A O 1
ATOM 1597 N N . ILE A 1 208 ? -7.670 -14.793 -2.649 1.00 94.94 208 ILE A N 1
ATOM 1598 C CA . ILE A 1 208 ? -8.638 -13.706 -2.875 1.00 94.94 208 ILE A CA 1
ATOM 1599 C C . ILE A 1 208 ? -8.682 -13.316 -4.357 1.00 94.94 208 ILE A C 1
ATOM 1601 O O . ILE A 1 208 ? -9.750 -13.046 -4.902 1.00 94.94 208 ILE A O 1
ATOM 1605 N N . VAL A 1 209 ? -7.522 -13.266 -5.012 1.00 96.50 209 VAL A N 1
ATOM 1606 C CA . VAL A 1 209 ? -7.413 -12.928 -6.436 1.00 96.50 209 VAL A CA 1
ATOM 1607 C C . VAL A 1 209 ? -8.024 -14.025 -7.310 1.00 96.50 209 VAL A C 1
ATOM 1609 O O . VAL A 1 209 ? -8.714 -13.692 -8.271 1.00 96.50 209 VAL A O 1
ATOM 1612 N N . LEU A 1 210 ? -7.838 -15.304 -6.963 1.00 96.31 210 LEU A N 1
ATOM 1613 C CA . LEU A 1 210 ? -8.495 -16.428 -7.638 1.00 96.31 210 LEU A CA 1
ATOM 1614 C C . LEU A 1 210 ? -10.022 -16.327 -7.536 1.00 96.31 210 LEU A C 1
ATOM 1616 O O . LEU A 1 210 ? -10.687 -16.351 -8.568 1.00 96.31 210 LEU A O 1
ATOM 1620 N N . ASP A 1 211 ? -10.564 -16.076 -6.340 1.00 95.94 211 ASP A N 1
ATOM 1621 C CA . ASP A 1 211 ? -12.011 -15.886 -6.154 1.00 95.94 211 ASP A CA 1
ATOM 1622 C C . ASP A 1 211 ? -12.554 -14.755 -7.048 1.00 95.94 211 ASP A C 1
ATOM 1624 O O . ASP A 1 211 ? -13.626 -14.864 -7.650 1.00 95.94 211 ASP A O 1
ATOM 1628 N N . VAL A 1 212 ? -11.809 -13.645 -7.154 1.00 96.19 212 VAL A N 1
ATOM 1629 C CA . VAL A 1 212 ? -12.174 -12.516 -8.025 1.00 96.19 212 VAL A CA 1
ATOM 1630 C C . VAL A 1 212 ? -12.131 -12.919 -9.492 1.00 96.19 212 VAL A C 1
ATOM 1632 O O . VAL A 1 212 ? -13.026 -12.554 -10.253 1.00 96.19 212 VAL A O 1
ATOM 1635 N N . PHE A 1 213 ? -11.088 -13.638 -9.903 1.00 96.75 213 PHE A N 1
ATOM 1636 C CA . PHE A 1 213 ? -10.950 -14.116 -11.267 1.00 96.75 213 PHE A CA 1
ATOM 1637 C C . PHE A 1 213 ? -12.140 -14.985 -11.640 1.00 96.75 213 PHE A C 1
ATOM 1639 O O . PHE A 1 213 ? -12.795 -14.671 -12.636 1.00 96.75 213 PHE A O 1
ATOM 1646 N N . ASP A 1 214 ? -12.460 -16.000 -10.847 1.00 95.12 214 ASP A N 1
ATOM 1647 C CA . ASP A 1 214 ? -13.562 -16.924 -11.115 1.00 95.12 214 ASP A CA 1
ATOM 1648 C C . ASP A 1 214 ? -14.899 -16.186 -11.214 1.00 95.12 214 ASP A C 1
ATOM 1650 O O . ASP A 1 214 ? -15.615 -16.336 -12.208 1.00 95.12 214 ASP A O 1
ATOM 1654 N N . ALA A 1 215 ? -15.181 -15.286 -10.266 1.00 92.44 215 ALA A N 1
ATOM 1655 C CA . ALA A 1 215 ? -16.380 -14.452 -10.298 1.00 92.44 215 ALA A CA 1
ATOM 1656 C C . ALA A 1 215 ? -16.451 -13.569 -11.561 1.00 92.44 215 ALA A C 1
ATOM 1658 O O . ALA A 1 215 ? -17.492 -13.493 -12.214 1.00 92.44 215 ALA A O 1
ATOM 1659 N N . PHE A 1 216 ? -15.344 -12.927 -11.946 1.00 90.19 216 PHE A N 1
ATOM 1660 C CA . PHE A 1 216 ? -15.287 -12.078 -13.139 1.00 90.19 216 PHE A CA 1
ATOM 1661 C C . PHE A 1 216 ? -15.440 -12.884 -14.440 1.00 90.19 216 PHE A C 1
ATOM 1663 O O . PHE A 1 216 ? -16.057 -12.408 -15.392 1.00 90.19 216 PHE A O 1
ATOM 1670 N N . GLY A 1 217 ? -14.901 -14.107 -14.486 1.00 86.69 217 GLY A N 1
ATOM 1671 C CA . GLY A 1 217 ? -15.028 -15.016 -15.629 1.00 86.69 217 GLY A CA 1
ATOM 1672 C C . GLY A 1 217 ? -16.449 -15.556 -15.798 1.00 86.69 217 GLY A C 1
ATOM 1673 O O . GLY A 1 217 ? -16.947 -15.614 -16.921 1.00 86.69 217 GLY A O 1
ATOM 1674 N N . ALA A 1 218 ? -17.123 -15.878 -14.690 1.00 87.31 218 ALA A N 1
ATOM 1675 C CA . ALA A 1 218 ? -18.516 -16.319 -14.694 1.00 87.31 218 ALA A CA 1
ATOM 1676 C C . ALA A 1 218 ? -19.479 -15.227 -15.196 1.00 87.31 218 ALA A C 1
ATOM 1678 O O . ALA A 1 218 ? -20.428 -15.527 -15.916 1.00 87.31 218 ALA A O 1
ATOM 1679 N N . LEU A 1 219 ? -19.222 -13.957 -14.858 1.00 77.94 219 LEU A N 1
ATOM 1680 C CA . LEU A 1 219 ? -20.048 -12.817 -15.279 1.00 77.94 219 LEU A CA 1
ATOM 1681 C C . LEU A 1 219 ? -19.842 -12.417 -16.746 1.00 77.94 219 LEU A C 1
ATOM 1683 O O . LEU A 1 219 ? -20.782 -11.954 -17.386 1.00 77.94 219 LEU A O 1
ATOM 1687 N N . ASN A 1 220 ? -18.625 -12.582 -17.272 1.00 74.81 220 ASN A N 1
ATOM 1688 C CA . ASN A 1 220 ? -18.259 -12.118 -18.614 1.00 74.81 220 ASN A CA 1
ATOM 1689 C C . ASN A 1 220 ? -18.165 -13.243 -19.658 1.00 74.81 220 ASN A C 1
ATOM 1691 O O . ASN A 1 220 ? -17.778 -12.976 -20.791 1.00 74.81 220 ASN A O 1
ATOM 1695 N N . GLY A 1 221 ? -18.526 -14.479 -19.291 1.00 58.25 221 GLY A N 1
ATOM 1696 C CA . GLY A 1 221 ? -18.565 -15.636 -20.185 1.00 58.25 221 GLY A CA 1
ATOM 1697 C C . GLY A 1 221 ? -17.200 -15.976 -20.784 1.00 58.25 221 GLY A C 1
ATOM 1698 O O . GLY A 1 221 ? -16.953 -15.703 -21.953 1.00 58.25 221 GLY A O 1
ATOM 1699 N N . ALA A 1 222 ? -16.309 -16.598 -20.013 1.00 52.53 222 ALA A N 1
ATOM 1700 C CA . ALA A 1 222 ? -15.053 -17.097 -20.569 1.00 52.53 222 ALA A CA 1
ATOM 1701 C C . ALA A 1 222 ? -15.206 -18.525 -21.130 1.00 52.53 222 ALA A C 1
ATOM 1703 O O . ALA A 1 222 ? -15.296 -19.494 -20.376 1.00 52.53 222 ALA A O 1
ATOM 1704 N N . GLN A 1 223 ? -15.149 -18.651 -22.462 1.00 47.75 223 GLN A N 1
ATOM 1705 C CA . GLN A 1 223 ? -14.285 -19.672 -23.056 1.00 47.75 223 GLN A CA 1
ATOM 1706 C C . GLN A 1 223 ? -12.845 -19.280 -22.718 1.00 47.75 223 GLN A C 1
ATOM 1708 O O . GLN A 1 223 ? -12.375 -18.240 -23.164 1.00 47.75 223 GLN A O 1
ATOM 1713 N N . ASP A 1 224 ? -12.195 -20.053 -21.857 1.00 39.19 224 ASP A N 1
ATOM 1714 C CA . ASP A 1 224 ? -10.905 -20.667 -22.171 1.00 39.19 224 ASP A CA 1
ATOM 1715 C C . ASP A 1 224 ? -10.484 -21.594 -21.032 1.00 39.19 224 ASP A C 1
ATOM 1717 O O . ASP A 1 224 ? -10.579 -21.267 -19.848 1.00 39.19 224 ASP A O 1
ATOM 1721 N N . GLY A 1 225 ? -10.094 -22.802 -21.434 1.00 46.31 225 GLY A N 1
ATOM 1722 C CA . GLY A 1 225 ? -9.832 -23.930 -20.562 1.00 46.31 225 GLY A CA 1
ATOM 1723 C C . GLY A 1 225 ? -8.574 -23.768 -19.718 1.00 46.31 225 GLY A C 1
ATOM 1724 O O . GLY A 1 225 ? -7.485 -23.494 -20.217 1.00 46.31 225 GLY A O 1
ATOM 1725 N N . SER A 1 226 ? -8.713 -24.093 -18.442 1.00 33.97 226 SER A N 1
ATOM 1726 C CA . SER A 1 226 ? -7.642 -24.690 -17.659 1.00 33.97 226 SER A CA 1
ATOM 1727 C C . SER A 1 226 ? -8.207 -25.917 -16.950 1.00 33.97 226 SER A C 1
ATOM 1729 O O . SER A 1 226 ? -9.311 -25.901 -16.411 1.00 33.97 226 SER A O 1
ATOM 1731 N N . ALA A 1 227 ? -7.465 -27.015 -17.073 1.00 32.69 227 ALA A N 1
ATOM 1732 C CA . ALA A 1 227 ? -7.836 -28.347 -16.633 1.00 32.69 227 ALA A CA 1
ATOM 1733 C C . ALA A 1 227 ? -8.166 -28.400 -15.134 1.00 32.69 227 ALA A C 1
ATOM 1735 O O . ALA A 1 227 ? -7.432 -27.868 -14.301 1.00 32.69 227 ALA A O 1
ATOM 1736 N N . GLU A 1 228 ? -9.253 -29.102 -14.816 1.00 28.70 228 GLU A N 1
ATOM 1737 C CA . GLU A 1 228 ? -9.619 -29.488 -13.460 1.00 28.70 228 GLU A CA 1
ATOM 1738 C C . GLU A 1 228 ? -8.514 -30.357 -12.846 1.00 28.70 228 GLU A C 1
ATOM 1740 O O . GLU A 1 228 ? -8.190 -31.433 -13.351 1.00 28.70 228 GLU A O 1
ATOM 1745 N N . ILE A 1 229 ? -7.963 -29.914 -11.716 1.00 32.97 229 ILE A N 1
ATOM 1746 C CA . ILE A 1 229 ? -7.275 -30.794 -10.773 1.00 32.97 229 ILE A CA 1
ATOM 1747 C C . ILE A 1 229 ? -8.148 -30.839 -9.523 1.00 32.97 229 ILE A C 1
ATOM 1749 O O . ILE A 1 229 ? -8.285 -29.851 -8.802 1.00 32.97 229 ILE A O 1
ATOM 1753 N N . GLN A 1 230 ? -8.772 -31.996 -9.304 1.00 30.19 230 GLN A N 1
ATOM 1754 C CA . GLN A 1 230 ? -9.575 -32.282 -8.120 1.00 30.19 230 GLN A CA 1
ATOM 1755 C C . GLN A 1 230 ? -8.723 -32.168 -6.854 1.00 30.19 230 GLN A C 1
ATOM 1757 O O . GLN A 1 230 ? -7.719 -32.861 -6.682 1.00 30.19 230 GLN A O 1
ATOM 1762 N N . ALA A 1 231 ? -9.159 -31.289 -5.958 1.00 29.86 231 ALA A N 1
ATOM 1763 C CA . ALA A 1 231 ? -8.615 -31.135 -4.624 1.00 29.86 231 ALA A CA 1
ATOM 1764 C C . ALA A 1 231 ? -9.122 -32.261 -3.714 1.00 29.86 231 ALA A C 1
ATOM 1766 O O . ALA A 1 231 ? -10.329 -32.432 -3.555 1.00 29.86 231 ALA A O 1
ATOM 1767 N N . ASN A 1 232 ? -8.205 -32.962 -3.048 1.00 30.12 232 ASN A N 1
ATOM 1768 C CA . ASN A 1 232 ? -8.508 -33.624 -1.784 1.00 30.12 232 ASN A CA 1
ATOM 1769 C C . ASN A 1 232 ? -7.907 -32.776 -0.662 1.00 30.12 232 ASN A C 1
ATOM 1771 O O . ASN A 1 232 ? -6.690 -32.633 -0.563 1.00 30.12 232 ASN A O 1
ATOM 1775 N N . ALA A 1 233 ? -8.773 -32.196 0.166 1.00 27.70 233 ALA A N 1
ATOM 1776 C CA . ALA A 1 233 ? -8.387 -31.488 1.376 1.00 27.70 233 ALA A CA 1
ATOM 1777 C C . ALA A 1 233 ? -8.349 -32.464 2.563 1.00 27.70 233 ALA A C 1
ATOM 1779 O O . ALA A 1 233 ? -9.338 -33.165 2.785 1.00 27.70 233 ALA A O 1
ATOM 1780 N N . PRO A 1 234 ? -7.294 -32.471 3.393 1.00 28.59 234 PRO A N 1
ATOM 1781 C CA . PRO A 1 234 ? -7.436 -32.817 4.792 1.00 28.59 234 PRO A CA 1
ATOM 1782 C C . PRO A 1 234 ? -7.827 -31.564 5.583 1.00 28.59 234 PRO A C 1
ATOM 1784 O O . PRO A 1 234 ? -7.250 -30.486 5.434 1.00 28.59 234 PRO A O 1
ATOM 1787 N N . THR A 1 235 ? -8.841 -31.722 6.424 1.00 38.81 235 THR A N 1
ATOM 1788 C CA . THR A 1 235 ? -9.233 -30.764 7.454 1.00 38.81 235 THR A CA 1
ATOM 1789 C C . THR A 1 235 ? -8.284 -30.896 8.637 1.00 38.81 235 THR A C 1
ATOM 1791 O O . THR A 1 235 ? -8.307 -31.927 9.298 1.00 38.81 235 THR A O 1
ATOM 1794 N N . GLU A 1 236 ? -7.532 -29.846 8.964 1.00 28.92 236 GLU A N 1
ATOM 1795 C CA . GLU A 1 236 ? -6.954 -29.697 10.302 1.00 28.92 236 GLU A CA 1
ATOM 1796 C C . GLU A 1 236 ? -7.128 -28.260 10.802 1.00 28.92 236 GLU A C 1
ATOM 1798 O O . GLU A 1 236 ? -6.637 -27.289 10.227 1.00 28.92 236 GLU A O 1
ATOM 1803 N N . GLN A 1 237 ? -7.888 -28.142 11.891 1.00 35.97 237 GLN A N 1
ATOM 1804 C CA . GLN A 1 237 ? -7.944 -26.967 12.745 1.00 35.97 237 GLN A CA 1
ATOM 1805 C C . GLN A 1 237 ? -6.747 -27.032 13.692 1.00 35.97 237 GLN A C 1
ATOM 1807 O O . GLN A 1 237 ? -6.677 -27.933 14.522 1.00 35.97 237 GLN A O 1
ATOM 1812 N N . HIS A 1 238 ? -5.843 -26.059 13.617 1.00 29.12 238 HIS A N 1
ATOM 1813 C CA . HIS A 1 238 ? -4.856 -25.838 14.669 1.00 29.12 238 HIS A CA 1
ATOM 1814 C C . HIS A 1 238 ? -5.032 -24.440 15.257 1.00 29.12 238 HIS A C 1
ATOM 1816 O O . HIS A 1 238 ? -4.782 -23.425 14.607 1.00 29.12 238 HIS A O 1
ATOM 1822 N N . ALA A 1 239 ? -5.476 -24.408 16.513 1.00 32.72 239 ALA A N 1
ATOM 1823 C CA . ALA A 1 239 ? -5.392 -23.244 17.375 1.00 32.72 239 ALA A CA 1
ATOM 1824 C C . ALA A 1 239 ? -3.922 -23.035 17.763 1.00 32.72 239 ALA A C 1
ATOM 1826 O O . ALA A 1 239 ? -3.325 -23.870 18.441 1.00 32.72 239 ALA A O 1
ATOM 1827 N N . LEU A 1 240 ? -3.327 -21.923 17.331 1.00 32.06 240 LEU A N 1
ATOM 1828 C CA . LEU A 1 240 ? -2.027 -21.488 17.833 1.00 32.06 240 LEU A CA 1
ATOM 1829 C C . LEU A 1 240 ? -2.242 -20.731 19.144 1.00 32.06 240 LEU A C 1
ATOM 1831 O O . LEU A 1 240 ? -2.504 -19.528 19.151 1.00 32.06 240 LEU A O 1
ATOM 1835 N N . GLN A 1 241 ? -2.123 -21.446 20.258 1.00 33.97 241 GLN A N 1
ATOM 1836 C CA . GLN A 1 241 ? -1.924 -20.837 21.565 1.00 33.97 241 GLN A CA 1
ATOM 1837 C C . GLN A 1 241 ? -0.476 -20.334 21.613 1.00 33.97 241 GLN A C 1
ATOM 1839 O O . GLN A 1 241 ? 0.469 -21.118 21.652 1.00 33.97 241 GLN A O 1
ATOM 1844 N N . ARG A 1 242 ? -0.288 -19.014 21.497 1.00 32.59 242 ARG A N 1
ATOM 1845 C CA . ARG A 1 242 ? 1.030 -18.389 21.659 1.00 32.59 242 ARG A CA 1
ATOM 1846 C C . ARG A 1 242 ? 1.325 -18.319 23.154 1.00 32.59 242 ARG A C 1
ATOM 1848 O O . ARG A 1 242 ? 0.742 -17.485 23.843 1.00 32.59 242 ARG A O 1
ATOM 1855 N N . ASP A 1 243 ? 2.231 -19.164 23.634 1.00 29.22 243 ASP A N 1
ATOM 1856 C CA . ASP A 1 243 ? 2.862 -18.961 24.936 1.00 29.22 243 ASP A CA 1
ATOM 1857 C C . ASP A 1 243 ? 3.672 -17.660 24.880 1.00 29.22 243 ASP A C 1
ATOM 1859 O O . ASP A 1 243 ? 4.689 -17.545 24.191 1.00 29.22 243 ASP A O 1
ATOM 1863 N N . LEU A 1 244 ? 3.163 -16.635 25.563 1.00 31.34 244 LEU A N 1
ATOM 1864 C CA . LEU A 1 244 ? 3.850 -15.366 25.750 1.00 31.34 244 LEU A CA 1
ATOM 1865 C C . LEU A 1 244 ? 5.009 -15.596 26.721 1.00 31.34 244 LEU A C 1
ATOM 1867 O O . LEU A 1 244 ? 4.800 -15.787 27.917 1.00 31.34 244 LEU A O 1
ATOM 1871 N N . CYS A 1 245 ? 6.240 -15.548 26.215 1.00 23.70 245 CYS A N 1
ATOM 1872 C CA . CYS A 1 245 ? 7.404 -15.365 27.072 1.00 23.70 245 CYS A CA 1
ATOM 1873 C C . CYS A 1 245 ? 7.277 -13.980 27.738 1.00 23.70 245 CYS A C 1
ATOM 1875 O O . CYS A 1 245 ? 7.117 -12.991 27.011 1.00 23.70 245 CYS A O 1
ATOM 1877 N N . PRO A 1 246 ? 7.295 -13.866 29.080 1.00 29.53 246 PRO A N 1
ATOM 1878 C CA . PRO A 1 246 ? 7.260 -12.561 29.720 1.00 29.53 246 PRO A CA 1
ATOM 1879 C C . PRO A 1 246 ? 8.512 -11.773 29.307 1.00 29.53 246 PRO A C 1
ATOM 1881 O O . PRO A 1 246 ? 9.608 -12.344 29.276 1.00 29.53 246 PRO A O 1
ATOM 1884 N N . PRO A 1 247 ? 8.384 -10.479 28.965 1.00 33.19 247 PRO A N 1
ATOM 1885 C CA . PRO A 1 247 ? 9.545 -9.676 28.621 1.00 33.19 247 PRO A CA 1
ATOM 1886 C C . PRO A 1 247 ? 10.507 -9.626 29.818 1.00 33.19 247 PRO A C 1
ATOM 1888 O O . PRO A 1 247 ? 10.053 -9.620 30.968 1.00 33.19 247 PRO A O 1
ATOM 1891 N N . PRO A 1 248 ? 11.831 -9.575 29.582 1.00 32.56 248 PRO A N 1
ATOM 1892 C CA . PRO A 1 248 ? 12.775 -9.332 30.661 1.00 32.56 248 PRO A CA 1
ATOM 1893 C C . PRO A 1 248 ? 12.400 -8.019 31.354 1.00 32.56 248 PRO A C 1
ATOM 1895 O O . PRO A 1 248 ? 12.092 -7.025 30.692 1.00 32.56 248 PRO A O 1
ATOM 1898 N N . ALA A 1 249 ? 12.401 -8.022 32.689 1.00 36.62 249 ALA A N 1
ATOM 1899 C CA . ALA A 1 249 ? 12.161 -6.820 33.473 1.00 36.62 249 ALA A CA 1
ATOM 1900 C C . ALA A 1 249 ? 13.155 -5.736 33.032 1.00 36.62 249 ALA A C 1
ATOM 1902 O O . ALA A 1 249 ? 14.371 -5.917 33.129 1.00 36.62 249 ALA A O 1
ATOM 1903 N N . VAL A 1 250 ? 12.636 -4.629 32.501 1.00 35.84 250 VAL A N 1
ATOM 1904 C CA . VAL A 1 250 ? 13.461 -3.515 32.032 1.00 35.84 250 VAL A CA 1
ATOM 1905 C C . VAL A 1 250 ? 14.116 -2.869 33.251 1.00 35.84 250 VAL A C 1
ATOM 1907 O O . VAL A 1 250 ? 13.452 -2.236 34.070 1.00 35.84 250 VAL A O 1
ATOM 1910 N N . GLY A 1 251 ? 15.426 -3.063 33.391 1.00 38.44 251 GLY A N 1
ATOM 1911 C CA . GLY A 1 251 ? 16.230 -2.395 34.403 1.00 38.44 251 GLY A CA 1
ATOM 1912 C C . GLY A 1 251 ? 16.439 -0.918 34.062 1.00 38.44 251 GLY A C 1
ATOM 1913 O O . GLY A 1 251 ? 17.010 -0.601 33.026 1.00 38.44 251 GLY A O 1
ATOM 1914 N N . GLY A 1 252 ? 16.016 -0.038 34.974 1.00 42.19 252 GLY A N 1
ATOM 1915 C CA . GLY A 1 252 ? 16.591 1.293 35.200 1.00 42.19 252 GLY A CA 1
ATOM 1916 C C . GLY A 1 252 ? 16.314 2.385 34.160 1.00 42.19 252 GLY A C 1
ATOM 1917 O O . GLY A 1 252 ? 17.206 2.762 33.410 1.00 42.19 252 GLY A O 1
ATOM 1918 N N . PHE A 1 253 ? 15.141 3.025 34.219 1.00 44.12 253 PHE A N 1
ATOM 1919 C CA . PHE A 1 253 ? 14.896 4.334 33.585 1.00 44.12 253 PHE A CA 1
ATOM 1920 C C . PHE A 1 253 ? 15.459 5.491 34.435 1.00 44.12 253 PHE A C 1
ATOM 1922 O O . PHE A 1 253 ? 14.729 6.392 34.840 1.00 44.12 253 PHE A O 1
ATOM 1929 N N . ALA A 1 254 ? 16.750 5.446 34.767 1.00 46.06 254 ALA A N 1
ATOM 1930 C CA . ALA A 1 254 ? 17.348 6.355 35.752 1.00 46.06 254 ALA A CA 1
ATOM 1931 C C . ALA A 1 254 ? 17.550 7.807 35.263 1.00 46.06 254 ALA A C 1
ATOM 1933 O O . ALA A 1 254 ? 17.950 8.647 36.062 1.00 46.06 254 ALA A O 1
ATOM 1934 N N . ASP A 1 255 ? 17.252 8.118 33.997 1.00 52.56 255 ASP A N 1
ATOM 1935 C CA . ASP A 1 255 ? 17.492 9.448 33.413 1.00 52.56 255 ASP A CA 1
ATOM 1936 C C . ASP A 1 255 ? 16.317 9.950 32.549 1.00 52.56 255 ASP A C 1
ATOM 1938 O O . ASP A 1 255 ? 16.475 10.405 31.417 1.00 52.56 255 ASP A O 1
ATOM 1942 N N . MET A 1 256 ? 15.084 9.809 33.050 1.00 55.53 256 MET A N 1
ATOM 1943 C CA . MET A 1 256 ? 13.906 10.395 32.401 1.00 55.53 256 MET A CA 1
ATOM 1944 C C . MET A 1 256 ? 13.491 11.710 33.056 1.00 55.53 256 MET A C 1
ATOM 1946 O O . MET A 1 256 ? 13.513 11.861 34.278 1.00 55.53 256 MET A O 1
ATOM 1950 N N . SER A 1 257 ? 13.002 12.651 32.242 1.00 69.44 257 SER A N 1
ATOM 1951 C CA . SER A 1 257 ? 12.381 13.868 32.764 1.00 69.44 257 SER A CA 1
ATOM 1952 C C . SER A 1 257 ? 11.194 13.527 33.679 1.00 69.44 257 SER A C 1
ATOM 1954 O O . SER A 1 257 ? 10.452 12.568 33.444 1.00 69.44 257 SER A O 1
ATOM 1956 N N . SER A 1 258 ? 10.965 14.351 34.707 1.00 70.44 258 SER A N 1
ATOM 1957 C CA . SER A 1 258 ? 9.885 14.129 35.684 1.00 70.44 258 SER A CA 1
ATOM 1958 C C . SER A 1 258 ? 8.487 14.023 35.052 1.00 70.44 258 SER A C 1
ATOM 1960 O O . SER A 1 258 ? 7.583 13.433 35.637 1.00 70.44 258 SER A O 1
ATOM 1962 N N . ALA A 1 259 ? 8.293 14.569 33.846 1.00 62.06 259 ALA A N 1
ATOM 1963 C CA . ALA A 1 259 ? 7.046 14.459 33.099 1.00 62.06 259 ALA A CA 1
ATOM 1964 C C . ALA A 1 259 ? 6.805 13.049 32.538 1.00 62.06 259 ALA A C 1
ATOM 1966 O O . ALA A 1 259 ? 5.666 12.583 32.569 1.00 62.06 259 ALA A O 1
ATOM 1967 N N . ILE A 1 260 ? 7.857 12.366 32.073 1.00 63.62 260 ILE A N 1
ATOM 1968 C CA . ILE A 1 260 ? 7.756 11.000 31.546 1.00 63.62 260 ILE A CA 1
ATOM 1969 C C . ILE A 1 260 ? 7.587 10.015 32.704 1.00 63.62 260 ILE A C 1
ATOM 1971 O O . ILE A 1 260 ? 6.730 9.143 32.615 1.00 63.62 260 ILE A O 1
ATOM 1975 N N . ALA A 1 261 ? 8.298 10.212 33.822 1.00 68.50 261 ALA A N 1
ATOM 1976 C CA . ALA A 1 261 ? 8.101 9.413 35.038 1.00 68.50 261 ALA A CA 1
ATOM 1977 C C . ALA A 1 261 ? 6.637 9.468 35.512 1.00 68.50 261 ALA A C 1
ATOM 1979 O O . ALA A 1 261 ? 5.977 8.440 35.605 1.00 68.50 261 ALA A O 1
ATOM 1980 N N . ARG A 1 262 ? 6.063 10.678 35.626 1.00 68.06 262 ARG A N 1
ATOM 1981 C CA . ARG A 1 262 ? 4.628 10.861 35.920 1.00 68.06 262 ARG A CA 1
ATOM 1982 C C . ARG A 1 262 ? 3.693 10.253 34.868 1.00 68.06 262 ARG A C 1
ATOM 1984 O O . ARG A 1 262 ? 2.518 10.038 35.155 1.00 68.06 262 ARG A O 1
ATOM 1991 N N . GLY A 1 263 ? 4.140 10.090 33.626 1.00 64.25 263 GLY A N 1
ATOM 1992 C CA . GLY A 1 263 ? 3.372 9.437 32.563 1.00 64.25 263 GLY A CA 1
ATOM 1993 C C . GLY A 1 263 ? 3.362 7.916 32.718 1.00 64.25 263 GLY A C 1
ATOM 1994 O O . GLY A 1 263 ? 2.302 7.302 32.636 1.00 64.25 263 GLY A O 1
ATOM 1995 N N . VAL A 1 264 ? 4.525 7.329 33.006 1.00 67.88 264 VAL A N 1
ATOM 1996 C CA . VAL A 1 264 ? 4.687 5.894 33.281 1.00 67.88 264 VAL A CA 1
ATOM 1997 C C . VAL A 1 264 ? 3.950 5.495 34.557 1.00 67.88 264 VAL A C 1
ATOM 1999 O O . VAL A 1 264 ? 3.203 4.521 34.533 1.00 67.88 264 VAL A O 1
ATOM 2002 N N . ASP A 1 265 ? 4.066 6.286 35.626 1.00 65.69 265 ASP A N 1
ATOM 2003 C CA . ASP A 1 265 ? 3.340 6.039 36.875 1.00 65.69 265 ASP A CA 1
ATOM 2004 C C . ASP A 1 265 ? 1.825 6.054 36.643 1.00 65.69 265 ASP A C 1
ATOM 2006 O O . ASP A 1 265 ? 1.125 5.171 37.122 1.00 65.69 265 ASP A O 1
ATOM 2010 N N . ARG A 1 266 ? 1.309 6.983 35.823 1.00 65.00 266 ARG A N 1
ATOM 2011 C CA . ARG A 1 266 ? -0.118 7.019 35.453 1.00 65.00 266 ARG A CA 1
ATOM 2012 C C . ARG A 1 266 ? -0.562 5.794 34.653 1.00 65.00 266 ARG A C 1
ATOM 2014 O O . ARG A 1 266 ? -1.652 5.287 34.897 1.00 65.00 266 ARG A O 1
ATOM 2021 N N . LEU A 1 267 ? 0.268 5.297 33.733 1.00 64.62 267 LEU A N 1
ATOM 2022 C CA . LEU A 1 267 ? -0.004 4.048 33.009 1.00 64.62 267 LEU A CA 1
ATOM 2023 C C . LEU A 1 267 ? -0.026 2.840 33.958 1.00 64.62 267 LEU A C 1
ATOM 2025 O O . LEU A 1 267 ? -0.884 1.970 33.816 1.00 64.62 267 LEU A O 1
ATOM 2029 N N . ALA A 1 268 ? 0.867 2.811 34.949 1.00 60.81 268 ALA A N 1
ATOM 2030 C CA . ALA A 1 268 ? 0.888 1.780 35.982 1.00 60.81 268 ALA A CA 1
ATOM 2031 C C . ALA A 1 268 ? -0.337 1.867 36.915 1.00 60.81 268 ALA A C 1
ATOM 2033 O O . ALA A 1 268 ? -0.952 0.846 37.209 1.00 60.81 268 ALA A O 1
ATOM 2034 N N . SER A 1 269 ? -0.750 3.074 37.320 1.00 59.00 269 SER A N 1
ATOM 2035 C CA . SER A 1 269 ? -1.955 3.300 38.136 1.00 59.00 269 SER A CA 1
ATOM 2036 C C . SER A 1 269 ? -3.258 2.971 37.396 1.00 59.00 269 SER A C 1
ATOM 2038 O O . SER A 1 269 ? -4.220 2.498 38.000 1.00 59.00 269 SER A O 1
ATOM 2040 N N . ALA A 1 270 ? -3.302 3.179 36.076 1.00 58.75 270 ALA A N 1
ATOM 2041 C CA . ALA A 1 270 ? -4.427 2.760 35.239 1.00 58.75 270 ALA A CA 1
ATOM 2042 C C . ALA A 1 270 ? -4.579 1.230 35.210 1.00 58.75 270 ALA A C 1
ATOM 2044 O O . ALA A 1 270 ? -5.699 0.722 35.197 1.00 58.75 270 ALA A O 1
ATOM 2045 N N . ALA A 1 271 ? -3.468 0.487 35.265 1.00 56.72 271 ALA A N 1
ATOM 2046 C CA . ALA A 1 271 ? -3.489 -0.972 35.366 1.00 56.72 271 ALA A CA 1
ATOM 2047 C C . ALA A 1 271 ? -3.977 -1.475 36.740 1.00 56.72 271 ALA A C 1
ATOM 2049 O O . ALA A 1 271 ? -4.465 -2.600 36.830 1.00 56.72 271 ALA A O 1
ATOM 2050 N N . SER A 1 272 ? -3.891 -0.653 37.795 1.00 57.00 272 SER A N 1
ATOM 2051 C CA . SER A 1 272 ? -4.386 -0.973 39.143 1.00 57.00 272 SER A CA 1
ATOM 2052 C C . SER A 1 272 ? -5.816 -0.489 39.431 1.00 57.00 272 SER A C 1
ATOM 2054 O O . SER A 1 272 ? -6.322 -0.746 40.518 1.00 57.00 272 SER A O 1
ATOM 2056 N N . GLY A 1 273 ? -6.481 0.175 38.476 1.00 60.03 273 GLY A N 1
ATOM 2057 C CA . GLY A 1 273 ? -7.904 0.537 38.561 1.00 60.03 273 GLY A CA 1
ATOM 2058 C C . GLY A 1 273 ? -8.242 1.823 39.330 1.00 60.03 273 GLY A C 1
ATOM 2059 O O . GLY A 1 273 ? -9.421 2.083 39.547 1.00 60.03 273 GLY A O 1
ATOM 2060 N N . ASP A 1 274 ? -7.250 2.639 39.700 1.00 62.03 274 ASP A N 1
ATOM 2061 C CA . ASP A 1 274 ? -7.414 3.827 40.568 1.00 62.03 274 ASP A CA 1
ATOM 2062 C C . ASP A 1 274 ? -7.382 5.163 39.775 1.00 62.03 274 ASP A C 1
ATOM 2064 O O . ASP A 1 274 ? -6.994 6.221 40.271 1.00 62.03 274 ASP A O 1
ATOM 2068 N N . GLU A 1 275 ? -7.737 5.117 38.483 1.00 69.19 275 GLU A N 1
ATOM 2069 C CA . GLU A 1 275 ? -7.617 6.239 37.537 1.00 69.19 275 GLU A CA 1
ATOM 2070 C C . GLU A 1 275 ? -8.895 7.115 37.485 1.00 69.19 275 GLU A C 1
ATOM 2072 O O . GLU A 1 275 ? -10.001 6.582 37.361 1.00 69.19 275 GLU A O 1
ATOM 2077 N N . PRO A 1 276 ? -8.786 8.465 37.489 1.00 76.94 276 PRO A N 1
ATOM 2078 C CA . PRO A 1 276 ? -9.930 9.351 37.258 1.00 76.94 276 PRO A CA 1
ATOM 2079 C C . PRO A 1 276 ? -10.631 9.087 35.914 1.00 76.94 276 PRO A C 1
ATOM 2081 O O . PRO A 1 276 ? -9.977 8.918 34.885 1.00 76.94 276 PRO A O 1
ATOM 2084 N N . VAL A 1 277 ? -11.968 9.139 35.895 1.00 74.38 277 VAL A N 1
ATOM 2085 C CA . VAL A 1 277 ? -12.795 8.779 34.720 1.00 74.38 277 VAL A CA 1
ATOM 2086 C C . VAL A 1 277 ? -12.438 9.581 33.461 1.00 74.38 277 VAL A C 1
ATOM 2088 O O . VAL A 1 277 ? -12.381 9.013 32.371 1.00 74.38 277 VAL A O 1
ATOM 2091 N N . GLU A 1 278 ? -12.151 10.880 33.589 1.00 75.31 278 GLU A N 1
ATOM 2092 C CA . GLU A 1 278 ? -11.750 11.725 32.452 1.00 75.31 278 GLU A CA 1
ATOM 2093 C C . GLU A 1 278 ? -10.408 11.290 31.844 1.00 75.31 278 GLU A C 1
ATOM 2095 O O . GLU A 1 278 ? -10.258 11.265 30.619 1.00 75.31 278 GLU A O 1
ATOM 2100 N N . HIS A 1 279 ? -9.450 10.881 32.681 1.00 81.44 279 HIS A N 1
ATOM 2101 C CA . HIS A 1 279 ? -8.164 10.355 32.221 1.00 81.44 279 HIS A CA 1
ATOM 2102 C C . HIS A 1 279 ? -8.335 8.993 31.540 1.00 81.44 279 HIS A C 1
ATOM 2104 O O . HIS A 1 279 ? -7.797 8.788 30.450 1.00 81.44 279 HIS A O 1
ATOM 2110 N N . ALA A 1 280 ? -9.182 8.121 32.098 1.00 83.06 280 ALA A N 1
ATOM 2111 C CA . ALA A 1 280 ? -9.522 6.843 31.480 1.00 83.06 280 ALA A CA 1
ATOM 2112 C C . ALA A 1 280 ? -10.173 7.036 30.097 1.00 83.06 280 ALA A C 1
ATOM 2114 O O . ALA A 1 280 ? -9.749 6.414 29.119 1.00 83.06 280 ALA A O 1
ATOM 2115 N N . LYS A 1 281 ? -11.143 7.957 29.971 1.00 90.81 281 LYS A N 1
ATOM 2116 C CA . LYS A 1 281 ? -11.775 8.305 28.687 1.00 90.81 281 LYS A CA 1
ATOM 2117 C C . LYS A 1 281 ? -10.739 8.752 27.653 1.00 90.81 281 LYS A C 1
ATOM 2119 O O . LYS A 1 281 ? -10.695 8.200 26.553 1.00 90.81 281 LYS A O 1
ATOM 2124 N N . ALA A 1 282 ? -9.892 9.723 28.001 1.00 89.19 282 ALA A N 1
ATOM 2125 C CA . ALA A 1 282 ? -8.868 10.252 27.099 1.00 89.19 282 ALA A CA 1
ATOM 2126 C C . ALA A 1 282 ? -7.857 9.177 26.663 1.00 89.19 282 ALA A C 1
ATOM 2128 O O . ALA A 1 282 ? -7.483 9.104 25.489 1.00 89.19 282 ALA A O 1
ATOM 2129 N N . ARG A 1 283 ? -7.452 8.297 27.585 1.00 89.94 283 ARG A N 1
ATOM 2130 C CA . ARG A 1 283 ? -6.563 7.164 27.304 1.00 89.94 283 ARG A CA 1
ATOM 2131 C C . ARG A 1 283 ? -7.188 6.178 26.318 1.00 89.94 283 ARG A C 1
ATOM 2133 O O . ARG A 1 283 ? -6.518 5.749 25.376 1.00 89.94 283 ARG A O 1
ATOM 2140 N N . HIS A 1 284 ? -8.464 5.836 26.490 1.00 93.50 284 HIS A N 1
ATOM 2141 C CA . HIS A 1 284 ? -9.149 4.923 25.576 1.00 93.50 284 HIS A CA 1
ATOM 2142 C C . HIS A 1 284 ? -9.359 5.535 24.186 1.00 93.50 284 HIS A C 1
ATOM 2144 O O . HIS A 1 284 ? -9.113 4.850 23.196 1.00 93.50 284 HIS A O 1
ATOM 2150 N N . LEU A 1 285 ? -9.698 6.825 24.084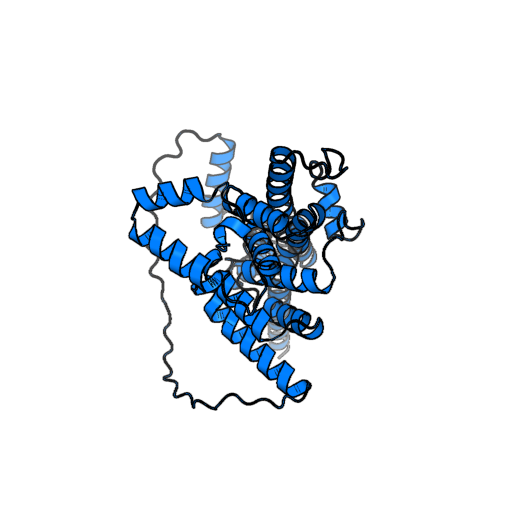 1.00 95.12 285 LEU A N 1
ATOM 2151 C CA . LEU A 1 285 ? -9.756 7.528 22.792 1.00 95.12 285 LEU A CA 1
ATOM 2152 C C . LEU A 1 285 ? -8.378 7.572 22.109 1.00 95.12 285 LEU A C 1
ATOM 2154 O O . LEU A 1 285 ? -8.262 7.267 20.925 1.00 95.12 285 LEU A O 1
ATOM 2158 N N . THR A 1 286 ? -7.310 7.833 22.865 1.00 94.19 286 THR A N 1
ATOM 2159 C CA . THR A 1 286 ? -5.936 7.779 22.337 1.00 94.19 286 THR A CA 1
ATOM 2160 C C . THR A 1 286 ? -5.596 6.379 21.817 1.00 94.19 286 THR A C 1
ATOM 2162 O O . THR A 1 286 ? -5.068 6.233 20.718 1.00 94.19 286 THR A O 1
ATOM 2165 N N . SER A 1 287 ? -5.968 5.334 22.561 1.00 93.75 287 SER A N 1
ATOM 2166 C CA . SER A 1 287 ? -5.754 3.938 22.155 1.00 93.75 287 SER A CA 1
ATOM 2167 C C . SER A 1 287 ? -6.532 3.586 20.882 1.00 93.75 287 SER A C 1
ATOM 2169 O O . SER A 1 287 ? -5.993 2.917 20.005 1.00 93.75 287 SER A O 1
ATOM 2171 N N . ILE A 1 288 ? -7.766 4.082 20.735 1.00 96.19 288 ILE A N 1
ATOM 2172 C CA . ILE A 1 288 ? -8.576 3.937 19.513 1.00 96.19 288 ILE A CA 1
ATOM 2173 C C . ILE A 1 288 ? -7.878 4.597 18.315 1.00 96.19 288 ILE A C 1
ATOM 2175 O O . ILE A 1 288 ? -7.766 3.969 17.260 1.00 96.19 288 ILE A O 1
ATOM 2179 N N . ALA A 1 289 ? -7.364 5.822 18.469 1.00 95.75 289 ALA A N 1
ATOM 2180 C CA . ALA A 1 289 ? -6.613 6.501 17.411 1.00 95.75 289 ALA A CA 1
ATOM 2181 C C . ALA A 1 289 ? -5.336 5.726 17.033 1.00 95.75 289 ALA A C 1
ATOM 2183 O O . ALA A 1 289 ? -5.098 5.459 15.855 1.00 95.75 289 ALA A O 1
ATOM 2184 N N . CYS A 1 290 ? -4.550 5.284 18.022 1.00 92.81 290 CYS A N 1
ATOM 2185 C CA . CYS A 1 290 ? -3.337 4.496 17.794 1.00 92.81 290 CYS A CA 1
ATOM 2186 C C . CYS A 1 290 ? -3.628 3.163 17.094 1.00 92.81 290 CYS A C 1
ATOM 2188 O O . CYS A 1 290 ? -2.948 2.825 16.129 1.00 92.81 290 CYS A O 1
ATOM 2190 N N . LEU A 1 291 ? -4.648 2.419 17.531 1.00 92.62 291 LEU A N 1
ATOM 2191 C CA . LEU A 1 291 ? -5.039 1.155 16.900 1.00 92.62 291 LEU A CA 1
ATOM 2192 C C . LEU A 1 291 ? -5.596 1.357 15.490 1.00 92.62 291 LEU A C 1
ATOM 2194 O O . LEU A 1 291 ? -5.371 0.513 14.628 1.00 92.62 291 LEU A O 1
ATOM 2198 N N . THR A 1 292 ? -6.254 2.489 15.230 1.00 93.38 292 THR A N 1
ATOM 2199 C CA . THR A 1 292 ? -6.648 2.878 13.870 1.00 93.38 292 THR A CA 1
ATOM 2200 C C . THR A 1 292 ? -5.408 3.079 12.997 1.00 93.38 292 THR A C 1
ATOM 2202 O O . THR A 1 292 ? -5.316 2.485 11.929 1.00 93.38 292 THR A O 1
ATOM 2205 N N . CYS A 1 293 ? -4.396 3.818 13.461 1.00 90.62 293 CYS A N 1
ATOM 2206 C CA . CYS A 1 293 ? -3.130 3.970 12.730 1.00 90.62 293 CYS A CA 1
ATOM 2207 C C . CYS A 1 293 ? -2.370 2.643 12.551 1.00 90.62 293 CYS A C 1
ATOM 2209 O O . CYS A 1 293 ? -1.743 2.418 11.518 1.00 90.62 293 CYS A O 1
ATOM 2211 N N . LEU A 1 294 ? -2.446 1.743 13.534 1.00 87.31 294 LEU A N 1
ATOM 2212 C CA . LEU A 1 294 ? -1.809 0.425 13.510 1.00 87.31 294 LEU A CA 1
ATOM 2213 C C . LEU A 1 294 ? -2.643 -0.648 12.809 1.00 87.31 294 LEU A C 1
ATOM 2215 O O . LEU A 1 294 ? -2.242 -1.805 12.837 1.00 87.31 294 LEU A O 1
ATOM 2219 N N . ALA A 1 295 ? -3.763 -0.307 12.170 1.00 81.31 295 ALA A N 1
ATOM 2220 C CA . ALA A 1 295 ? -4.754 -1.254 11.656 1.00 81.31 295 ALA A CA 1
ATOM 2221 C C . ALA A 1 295 ? -4.220 -2.361 10.717 1.00 81.31 295 ALA A C 1
ATOM 2223 O O . ALA A 1 295 ? -4.926 -3.332 10.470 1.00 81.31 295 ALA A O 1
ATOM 2224 N N . ARG A 1 296 ? -2.985 -2.239 10.213 1.00 71.06 296 ARG A N 1
ATOM 2225 C CA . ARG A 1 296 ? -2.249 -3.312 9.519 1.00 71.06 296 ARG A CA 1
ATOM 2226 C C . ARG A 1 296 ? -1.922 -4.507 10.433 1.00 71.06 296 ARG A C 1
ATOM 2228 O O . ARG A 1 296 ? -2.018 -5.646 10.007 1.00 71.06 296 ARG A O 1
ATOM 2235 N N . ASN A 1 297 ? -1.605 -4.225 11.698 1.00 71.06 297 ASN A N 1
ATOM 2236 C CA . ASN A 1 297 ? -1.190 -5.174 12.739 1.00 71.06 297 ASN A CA 1
ATOM 2237 C C . ASN A 1 297 ? -2.164 -5.245 13.929 1.00 71.06 297 ASN A C 1
ATOM 2239 O O . ASN A 1 297 ? -1.982 -6.066 14.828 1.00 71.06 297 ASN A O 1
ATOM 2243 N N . ALA A 1 298 ? -3.153 -4.351 13.989 1.00 71.69 298 ALA A N 1
ATOM 2244 C CA . ALA A 1 298 ? -4.090 -4.288 15.099 1.00 71.69 298 ALA A CA 1
ATOM 2245 C C . ALA A 1 298 ? -5.190 -5.348 14.973 1.00 71.69 298 ALA A C 1
ATOM 2247 O O . ALA A 1 298 ? -5.786 -5.545 13.915 1.00 71.69 298 ALA A O 1
ATOM 2248 N N . ASP A 1 299 ? -5.502 -5.978 16.101 1.00 79.88 299 ASP A N 1
ATOM 2249 C CA . ASP A 1 299 ? -6.640 -6.875 16.241 1.00 79.88 299 ASP A CA 1
ATOM 2250 C C . ASP A 1 299 ? -7.941 -6.076 16.450 1.00 79.88 299 ASP A C 1
ATOM 2252 O O . ASP A 1 299 ? -8.003 -5.124 17.238 1.00 79.88 299 ASP A O 1
ATOM 2256 N N . ALA A 1 300 ? -9.001 -6.492 15.754 1.00 87.00 300 ALA A N 1
ATOM 2257 C CA . ALA A 1 300 ? -10.339 -5.932 15.899 1.00 87.00 300 ALA A CA 1
ATOM 2258 C C . ALA A 1 300 ? -10.883 -6.100 17.327 1.00 87.00 300 ALA A C 1
ATOM 2260 O O . ALA A 1 300 ? -11.638 -5.240 17.792 1.00 87.00 300 ALA A O 1
ATOM 2261 N N . HIS A 1 301 ? -10.492 -7.160 18.043 1.00 88.62 301 HIS A N 1
ATOM 2262 C CA . HIS A 1 301 ? -10.890 -7.353 19.436 1.00 88.62 301 HIS A CA 1
ATOM 2263 C C . HIS A 1 301 ? -10.303 -6.266 20.343 1.00 88.62 301 HIS A C 1
ATOM 2265 O O . HIS A 1 301 ? -11.054 -5.620 21.071 1.00 88.62 301 HIS A O 1
ATOM 2271 N N . SER A 1 302 ? -9.001 -5.979 20.241 1.00 89.19 302 SER A N 1
ATOM 2272 C CA . SER A 1 302 ? -8.352 -4.902 21.006 1.00 89.19 302 SER A CA 1
ATOM 2273 C C . SER A 1 302 ? -9.013 -3.541 20.774 1.00 89.19 302 SER A C 1
ATOM 2275 O O . SER A 1 302 ? -9.281 -2.803 21.725 1.00 89.19 302 SER A O 1
ATOM 2277 N N . LEU A 1 303 ? -9.345 -3.223 19.517 1.00 92.75 303 LEU A N 1
ATOM 2278 C CA . LEU A 1 303 ? -10.073 -1.995 19.192 1.00 92.75 303 LEU A CA 1
ATOM 2279 C C . LEU A 1 303 ? -11.486 -1.998 19.801 1.00 92.75 303 LEU A C 1
ATOM 2281 O O . LEU A 1 303 ? -11.905 -1.007 20.398 1.00 92.75 303 LEU A O 1
ATOM 2285 N N . THR A 1 304 ? -12.204 -3.119 19.708 1.00 93.69 304 THR A N 1
ATOM 2286 C CA . THR A 1 304 ? -13.543 -3.283 20.299 1.00 93.69 304 THR A CA 1
ATOM 2287 C C . THR A 1 304 ? -13.527 -3.078 21.813 1.00 93.69 304 THR A C 1
ATOM 2289 O O . THR A 1 304 ? -14.407 -2.395 22.343 1.00 93.69 304 THR A O 1
ATOM 2292 N N . THR A 1 305 ? -12.519 -3.616 22.503 1.00 91.88 305 THR A N 1
ATOM 2293 C CA . THR A 1 305 ? -12.340 -3.472 23.952 1.00 91.88 305 THR A CA 1
ATOM 2294 C C . THR A 1 305 ? -12.202 -2.007 24.341 1.00 91.88 305 THR A C 1
ATOM 2296 O O . THR A 1 305 ? -12.992 -1.518 25.148 1.00 91.88 305 THR A O 1
ATOM 2299 N N . HIS A 1 306 ? -11.300 -1.263 23.696 1.00 94.62 306 HIS A N 1
ATOM 2300 C CA . HIS A 1 306 ? -11.129 0.157 24.003 1.00 94.62 306 HIS A CA 1
ATOM 2301 C C . HIS A 1 306 ? -12.329 1.022 23.609 1.00 94.62 306 HIS A C 1
ATOM 2303 O O . HIS A 1 306 ? -12.609 1.997 24.299 1.00 94.62 306 HIS A O 1
ATOM 2309 N N . ILE A 1 307 ? -13.082 0.659 22.566 1.00 94.38 307 ILE A N 1
ATOM 2310 C CA . ILE A 1 307 ? -14.367 1.305 22.249 1.00 94.38 307 ILE A CA 1
ATOM 2311 C C . ILE A 1 307 ? -15.374 1.093 23.388 1.00 94.38 307 ILE A C 1
ATOM 2313 O O . ILE A 1 307 ? -16.048 2.037 23.806 1.00 94.38 307 ILE A O 1
ATOM 2317 N N . GLY A 1 308 ? -15.470 -0.133 23.909 1.00 92.69 308 GLY A N 1
ATOM 2318 C CA . GLY A 1 308 ? -16.337 -0.462 25.040 1.00 92.69 308 GLY A CA 1
ATOM 2319 C C . GLY A 1 308 ? -15.931 0.262 26.325 1.00 92.69 308 GLY A C 1
ATOM 2320 O O . GLY A 1 308 ? -16.789 0.822 27.008 1.00 92.69 308 GLY A O 1
ATOM 2321 N N . ASP A 1 309 ? -14.634 0.298 26.629 1.00 91.62 309 ASP A N 1
ATOM 2322 C CA . ASP A 1 309 ? -14.104 1.017 27.786 1.00 91.62 309 ASP A CA 1
ATOM 2323 C C . ASP A 1 309 ? -14.313 2.529 27.672 1.00 91.62 309 ASP A C 1
ATOM 2325 O O . ASP A 1 309 ? -14.829 3.139 28.603 1.00 91.62 309 ASP A O 1
ATOM 2329 N N . ALA A 1 310 ? -14.006 3.135 26.517 1.00 94.00 310 ALA A N 1
ATOM 2330 C CA . ALA A 1 310 ? -14.245 4.558 26.277 1.00 94.00 310 ALA A CA 1
ATOM 2331 C C . ALA A 1 310 ? -15.709 4.918 26.548 1.00 94.00 310 ALA A C 1
ATOM 2333 O O . ALA A 1 310 ? -15.998 5.919 27.205 1.00 94.00 310 ALA A O 1
ATOM 2334 N N . ARG A 1 311 ? -16.642 4.071 26.090 1.00 93.88 311 ARG A N 1
ATOM 2335 C CA . ARG A 1 311 ? -18.074 4.235 26.356 1.00 93.88 311 ARG A CA 1
ATOM 2336 C C . ARG A 1 311 ? -18.419 4.132 27.840 1.00 93.88 311 ARG A C 1
ATOM 2338 O O . ARG A 1 311 ? -19.210 4.944 28.314 1.00 93.88 311 ARG A O 1
ATOM 2345 N N . ARG A 1 312 ? -17.850 3.166 28.570 1.00 90.25 312 ARG A N 1
ATOM 2346 C CA . ARG A 1 312 ? -18.030 3.046 30.030 1.00 90.25 312 ARG A CA 1
ATOM 2347 C C . ARG A 1 312 ? -17.489 4.266 30.775 1.00 90.25 312 ARG A C 1
ATOM 2349 O O . ARG A 1 312 ? -18.088 4.681 31.759 1.00 90.25 312 ARG A O 1
ATOM 2356 N N . SER A 1 313 ? -16.426 4.882 30.264 1.00 90.44 313 SER A N 1
ATOM 2357 C CA . SER A 1 313 ? -15.862 6.139 30.771 1.00 90.44 313 SER A CA 1
ATOM 2358 C C . SER A 1 313 ? -16.583 7.400 30.261 1.00 90.44 313 SER A C 1
ATOM 2360 O O . SER A 1 313 ? -16.087 8.507 30.453 1.00 90.44 313 SER A O 1
ATOM 2362 N N . GLY A 1 314 ? -17.743 7.273 29.603 1.00 90.56 314 GLY A N 1
ATOM 2363 C CA . GLY A 1 314 ? -18.573 8.413 29.195 1.00 90.56 314 GLY A CA 1
ATOM 2364 C C . GLY A 1 314 ? -18.222 9.041 27.839 1.00 90.56 314 GLY A C 1
ATOM 2365 O O . GLY A 1 314 ? -18.615 10.178 27.572 1.00 90.56 314 GLY A O 1
ATOM 2366 N N . ALA A 1 315 ? -17.482 8.354 26.964 1.00 95.12 315 ALA A N 1
ATOM 2367 C CA . ALA A 1 315 ? -17.343 8.776 25.569 1.00 95.12 315 ALA A CA 1
ATOM 2368 C C . ALA A 1 315 ? -18.635 8.522 24.780 1.00 95.12 315 ALA A C 1
ATOM 2370 O O . ALA A 1 315 ? -19.201 7.424 24.796 1.00 95.12 315 ALA A O 1
ATOM 2371 N N . SER A 1 316 ? -19.079 9.535 24.043 1.00 95.81 316 SER A N 1
ATOM 2372 C CA . SER A 1 316 ? -20.182 9.411 23.096 1.00 95.81 316 SER A CA 1
ATOM 2373 C C . SER A 1 316 ? -19.760 8.644 21.836 1.00 95.81 316 SER A C 1
ATOM 2375 O O . SER A 1 316 ? -18.581 8.566 21.483 1.00 95.81 316 SER A O 1
ATOM 2377 N N . ARG A 1 317 ? -20.742 8.106 21.095 1.00 95.62 317 ARG A N 1
ATOM 2378 C CA . ARG A 1 317 ? -20.492 7.509 19.767 1.00 95.62 317 ARG A CA 1
ATOM 2379 C C . ARG A 1 317 ? -19.857 8.517 18.811 1.00 95.62 317 ARG A C 1
ATOM 2381 O O . ARG A 1 317 ? -18.987 8.139 18.036 1.00 95.62 317 ARG A O 1
ATOM 2388 N N . HIS A 1 318 ? -20.282 9.778 18.893 1.00 95.31 318 HIS A N 1
ATOM 2389 C CA . HIS A 1 318 ? -19.739 10.855 18.075 1.00 95.31 318 HIS A CA 1
ATOM 2390 C C . HIS A 1 318 ? -18.254 11.080 18.366 1.00 95.31 318 HIS A C 1
ATOM 2392 O O . HIS A 1 318 ? -17.465 11.043 17.436 1.00 95.31 318 HIS A O 1
ATOM 2398 N N . GLU A 1 319 ? -17.848 11.186 19.636 1.00 96.69 319 GLU A N 1
ATOM 2399 C CA . GLU A 1 319 ? -16.431 11.350 20.002 1.00 96.69 319 GLU A CA 1
ATOM 2400 C C . GLU A 1 319 ? -15.556 10.184 19.525 1.00 96.69 319 GLU A C 1
ATOM 2402 O O . GLU A 1 319 ? -14.433 10.397 19.074 1.00 96.69 319 GLU A O 1
ATOM 2407 N N . ILE A 1 320 ? -16.067 8.950 19.579 1.00 97.25 320 ILE A N 1
ATOM 2408 C CA . ILE A 1 320 ? -15.350 7.772 19.069 1.00 97.2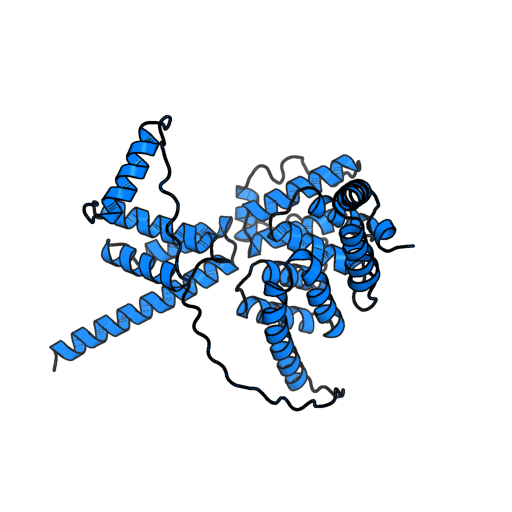5 320 ILE A CA 1
ATOM 2409 C C . ILE A 1 320 ? -15.206 7.843 17.543 1.00 97.25 320 ILE A C 1
ATOM 2411 O O . ILE A 1 320 ? -14.120 7.596 17.021 1.00 97.25 320 ILE A O 1
ATOM 2415 N N . VAL A 1 321 ? -16.275 8.199 16.823 1.00 96.12 321 VAL A N 1
ATOM 2416 C CA . VAL A 1 321 ? -16.232 8.361 15.361 1.00 96.12 321 VAL A CA 1
ATOM 2417 C C . VAL A 1 321 ? -15.290 9.495 14.964 1.00 96.12 321 VAL A C 1
ATOM 2419 O O . VAL A 1 321 ? -14.452 9.281 14.097 1.00 96.12 321 VAL A O 1
ATOM 2422 N N . GLU A 1 322 ? -15.359 10.651 15.623 1.00 96.50 322 GLU A N 1
ATOM 2423 C CA . GLU A 1 322 ? -14.444 11.778 15.393 1.00 96.50 322 GLU A CA 1
ATOM 2424 C C . GLU A 1 322 ? -12.991 11.390 15.671 1.00 96.50 322 GLU A C 1
ATOM 2426 O O . GLU A 1 322 ? -12.103 11.746 14.907 1.00 96.50 322 GLU A O 1
ATOM 2431 N N . THR A 1 323 ? -12.737 10.588 16.706 1.00 97.38 323 THR A N 1
ATOM 2432 C CA . THR A 1 323 ? -11.392 10.068 16.998 1.00 97.38 323 THR A CA 1
ATOM 2433 C C . THR A 1 323 ? -10.869 9.184 15.863 1.00 97.38 323 THR A C 1
ATOM 2435 O O . THR A 1 323 ? -9.721 9.321 15.444 1.00 97.38 323 THR A O 1
ATOM 2438 N N . ILE A 1 324 ? -11.710 8.288 15.336 1.00 96.31 324 ILE A N 1
ATOM 2439 C CA . ILE A 1 324 ? -11.350 7.401 14.222 1.00 96.31 324 ILE A CA 1
ATOM 2440 C C . ILE A 1 324 ? -11.145 8.208 12.931 1.00 96.31 324 ILE A C 1
ATOM 2442 O O . ILE A 1 324 ? -10.149 8.022 12.237 1.00 96.31 324 ILE A O 1
ATOM 2446 N N . VAL A 1 325 ? -12.058 9.128 12.612 1.00 92.25 325 VAL A N 1
ATOM 2447 C CA . VAL A 1 325 ? -11.978 9.990 11.421 1.00 92.25 325 VAL A CA 1
ATOM 2448 C C . VAL A 1 325 ? -10.787 10.945 11.511 1.00 92.25 325 VAL A C 1
ATOM 2450 O O . VAL A 1 325 ? -10.106 11.165 10.512 1.00 92.25 325 VAL A O 1
ATOM 2453 N N . GLY A 1 326 ? -10.468 11.444 12.704 1.00 93.12 326 GLY A N 1
ATOM 2454 C CA . GLY A 1 326 ? -9.299 12.280 12.968 1.00 93.12 326 GLY A CA 1
ATOM 2455 C C . GLY A 1 326 ? -7.969 11.580 12.678 1.00 93.12 326 GLY A C 1
ATOM 2456 O O . GLY A 1 326 ? -6.980 12.250 12.393 1.00 93.12 326 GLY A O 1
ATOM 2457 N N . ALA A 1 327 ? -7.937 10.243 12.657 1.00 94.50 327 ALA A N 1
ATOM 2458 C CA . ALA A 1 327 ? -6.762 9.479 12.247 1.00 94.50 327 ALA A CA 1
ATOM 2459 C C . ALA A 1 327 ? -6.566 9.428 10.717 1.00 94.50 327 ALA A C 1
ATOM 2461 O O . ALA A 1 327 ? -5.498 9.016 10.266 1.00 94.50 327 ALA A O 1
ATOM 2462 N N . LEU A 1 328 ? -7.542 9.860 9.904 1.00 90.75 328 LEU A N 1
ATOM 2463 C CA . LEU A 1 328 ? -7.497 9.783 8.434 1.00 90.75 328 LEU A CA 1
ATOM 2464 C C . LEU A 1 328 ? -6.226 10.385 7.811 1.00 90.75 328 LEU A C 1
ATOM 2466 O O . LEU A 1 328 ? -5.616 9.697 6.987 1.00 90.75 328 LEU A O 1
ATOM 2470 N N . PRO A 1 329 ? -5.760 11.591 8.199 1.00 90.06 329 PRO A N 1
ATOM 2471 C CA . PRO A 1 329 ? -4.513 12.151 7.679 1.00 90.06 329 PRO A CA 1
ATOM 2472 C C . PRO A 1 329 ? -3.287 11.271 7.916 1.00 90.06 329 PRO A C 1
ATOM 2474 O O . PRO A 1 329 ? -2.317 11.363 7.171 1.00 90.06 329 PRO A O 1
ATOM 2477 N N . HIS A 1 330 ? -3.309 10.432 8.949 1.00 91.69 330 HIS A N 1
ATOM 2478 C CA . HIS A 1 330 ? -2.156 9.652 9.389 1.00 91.69 330 HIS A CA 1
ATOM 2479 C C . HIS A 1 330 ? -2.222 8.197 8.931 1.00 91.69 330 HIS A C 1
ATOM 2481 O O . HIS A 1 330 ? -1.197 7.630 8.571 1.00 91.69 330 HIS A O 1
ATOM 2487 N N . ALA A 1 331 ? -3.417 7.610 8.944 1.00 89.81 331 ALA A N 1
ATOM 2488 C CA . ALA A 1 331 ? -3.638 6.188 8.714 1.00 89.81 331 ALA A CA 1
ATOM 2489 C C . ALA A 1 331 ? -4.123 5.868 7.290 1.00 89.81 331 ALA A C 1
ATOM 2491 O O . ALA A 1 331 ? -4.034 4.720 6.856 1.00 89.81 331 ALA A O 1
ATOM 2492 N N . GLY A 1 332 ? -4.656 6.863 6.573 1.00 90.50 332 GLY A N 1
ATOM 2493 C CA . GLY A 1 332 ? -5.308 6.662 5.284 1.00 90.50 332 GLY A CA 1
ATOM 2494 C C . GLY A 1 332 ? -6.708 6.045 5.394 1.00 90.50 332 GLY A C 1
ATOM 2495 O O . GLY A 1 3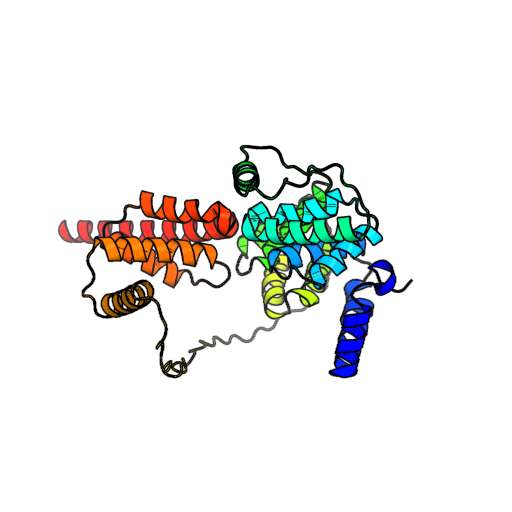32 ? -7.191 5.662 6.463 1.00 90.50 332 GLY A O 1
ATOM 2496 N N . VAL A 1 333 ? -7.394 5.970 4.254 1.00 88.75 333 VAL A N 1
ATOM 2497 C CA . VAL A 1 333 ? -8.824 5.642 4.177 1.00 88.75 333 VAL A CA 1
ATOM 2498 C C . VAL A 1 333 ? -9.132 4.206 4.597 1.00 88.75 333 VAL A C 1
ATOM 2500 O O . VAL A 1 333 ? -10.136 3.971 5.262 1.00 88.75 333 VAL A O 1
ATOM 2503 N N . LEU A 1 334 ? -8.265 3.245 4.264 1.00 88.50 334 LEU A N 1
ATOM 2504 C CA . LEU A 1 334 ? -8.522 1.824 4.525 1.00 88.50 334 LEU A CA 1
ATOM 2505 C C . LEU A 1 334 ? -8.511 1.510 6.022 1.00 88.50 334 LEU A C 1
ATOM 2507 O O . LEU A 1 334 ? -9.338 0.743 6.514 1.00 88.50 334 LEU A O 1
ATOM 2511 N N . ALA A 1 335 ? -7.581 2.124 6.751 1.00 90.50 335 ALA A N 1
ATOM 2512 C CA . ALA A 1 335 ? -7.475 1.982 8.192 1.00 90.50 335 ALA A CA 1
ATOM 2513 C C . ALA A 1 335 ? -8.685 2.575 8.916 1.00 90.50 335 ALA A C 1
ATOM 2515 O O . ALA A 1 335 ? -9.270 1.922 9.781 1.00 90.50 335 ALA A O 1
ATOM 2516 N N . VAL A 1 336 ? -9.108 3.769 8.499 1.00 91.00 336 VAL A N 1
ATOM 2517 C CA . VAL A 1 336 ? -10.292 4.443 9.039 1.00 91.00 336 VAL A CA 1
ATOM 2518 C C . VAL A 1 336 ? -11.564 3.660 8.729 1.00 91.00 336 VAL A C 1
ATOM 2520 O O . VAL A 1 336 ? -12.367 3.431 9.627 1.00 91.00 336 VAL A O 1
ATOM 2523 N N . GLN A 1 337 ? -11.743 3.182 7.494 1.00 89.75 337 GLN A N 1
ATOM 2524 C CA . GLN A 1 337 ? -12.903 2.367 7.113 1.00 89.75 337 GLN A CA 1
ATOM 2525 C C . GLN A 1 337 ? -13.012 1.091 7.948 1.00 89.75 337 GLN A C 1
ATOM 2527 O O . GLN A 1 337 ? -14.092 0.765 8.439 1.00 89.75 337 GLN A O 1
ATOM 2532 N N . TRP A 1 338 ? -11.895 0.393 8.150 1.00 90.94 338 TRP A N 1
ATOM 2533 C CA . TRP A 1 338 ? -11.851 -0.775 9.023 1.00 90.94 338 TRP A CA 1
ATOM 2534 C C . TRP A 1 338 ? -12.242 -0.428 10.463 1.00 90.94 338 TRP A C 1
ATOM 2536 O O . TRP A 1 338 ? -13.116 -1.083 11.031 1.00 90.94 338 TRP A O 1
ATOM 2546 N N . ALA A 1 339 ? -11.659 0.625 11.040 1.00 92.38 339 ALA A N 1
ATOM 2547 C CA . ALA A 1 339 ? -11.952 1.021 12.414 1.00 92.38 339 ALA A CA 1
ATOM 2548 C C . ALA A 1 339 ? -13.419 1.450 12.588 1.00 92.38 339 ALA A C 1
ATOM 2550 O O . ALA A 1 339 ? -14.059 1.086 13.575 1.00 92.38 339 ALA A O 1
ATOM 2551 N N . LEU A 1 340 ? -13.989 2.150 11.600 1.00 92.81 340 LEU A N 1
ATOM 2552 C CA . LEU A 1 340 ? -15.412 2.496 11.565 1.00 92.81 340 LEU A CA 1
ATOM 2553 C C . LEU A 1 340 ? -16.303 1.252 11.482 1.00 92.81 340 LEU A C 1
ATOM 2555 O O . LEU A 1 340 ? -17.329 1.199 12.160 1.00 92.81 340 LEU A O 1
ATOM 2559 N N . ALA A 1 341 ? -15.919 0.240 10.699 1.00 89.56 341 ALA A N 1
ATOM 2560 C CA . ALA A 1 341 ? -16.656 -1.019 10.624 1.00 89.56 341 ALA A CA 1
ATOM 2561 C C . ALA A 1 341 ? -16.660 -1.755 11.975 1.00 89.56 341 ALA A C 1
ATOM 2563 O O . ALA A 1 341 ? -17.718 -2.199 12.429 1.00 89.56 341 ALA A O 1
ATOM 2564 N N . VAL A 1 342 ? -15.510 -1.816 12.657 1.00 91.38 342 VAL A N 1
ATOM 2565 C CA . VAL A 1 342 ? -15.395 -2.386 14.012 1.00 91.38 342 VAL A CA 1
ATOM 2566 C C . VAL A 1 342 ? -16.255 -1.600 15.009 1.00 91.38 342 VAL A C 1
ATOM 2568 O O . VAL A 1 342 ? -17.030 -2.188 15.768 1.00 91.38 342 VAL A O 1
ATOM 2571 N N . ALA A 1 343 ? -16.193 -0.266 14.973 1.00 92.25 343 ALA A N 1
ATOM 2572 C CA . ALA A 1 343 ? -17.003 0.590 15.835 1.00 92.25 343 ALA A CA 1
ATOM 2573 C C . ALA A 1 343 ? -18.506 0.392 15.604 1.00 92.25 343 ALA A C 1
ATOM 2575 O O . ALA A 1 343 ? -19.258 0.216 16.561 1.00 92.25 343 ALA A O 1
ATOM 2576 N N . HIS A 1 344 ? -18.943 0.338 14.344 1.00 89.31 344 HIS A N 1
ATOM 2577 C CA . HIS A 1 344 ? -20.336 0.086 13.987 1.00 89.31 344 HIS A CA 1
ATOM 2578 C C . HIS A 1 344 ? -20.838 -1.255 14.546 1.00 89.31 344 HIS A C 1
ATOM 2580 O O . HIS A 1 344 ? -21.911 -1.317 15.150 1.00 89.31 344 HIS A O 1
ATOM 2586 N N . GLN A 1 345 ? -20.047 -2.324 14.409 1.00 89.69 345 GLN A N 1
ATOM 2587 C CA . GLN A 1 345 ? -20.387 -3.640 14.960 1.00 89.69 345 GLN A CA 1
ATOM 2588 C C . GLN A 1 345 ? -20.488 -3.617 16.494 1.00 89.69 345 GLN A C 1
ATOM 2590 O O . GLN A 1 345 ? -21.439 -4.175 17.049 1.00 89.69 345 GLN A O 1
ATOM 2595 N N . SER A 1 346 ? -19.560 -2.930 17.168 1.00 90.31 346 SER A N 1
ATOM 2596 C CA . SER A 1 346 ? -19.555 -2.742 18.627 1.00 90.31 346 SER A CA 1
ATOM 2597 C C . SER A 1 346 ? -20.767 -1.938 19.122 1.00 90.31 346 SER A C 1
ATOM 2599 O O . SER A 1 346 ? -21.407 -2.274 20.119 1.00 90.31 346 SER A O 1
ATOM 2601 N N . PHE A 1 347 ? -21.166 -0.897 18.391 1.00 90.38 347 PHE A N 1
ATOM 2602 C CA . PHE A 1 347 ? -22.353 -0.112 18.724 1.00 90.38 347 PHE A CA 1
ATOM 2603 C C . PHE A 1 347 ? -23.642 -0.917 18.571 1.00 90.38 347 PHE A C 1
ATOM 2605 O O . PHE A 1 347 ? -24.522 -0.820 19.428 1.00 90.38 347 PHE A O 1
ATOM 2612 N N . ALA A 1 348 ? -23.738 -1.728 17.517 1.00 85.75 348 ALA A N 1
ATOM 2613 C CA . ALA A 1 348 ? -24.901 -2.565 17.261 1.00 85.75 348 ALA A CA 1
ATOM 2614 C C . ALA A 1 348 ? -25.040 -3.709 18.281 1.00 85.75 348 ALA A C 1
ATOM 2616 O O . ALA A 1 348 ? -26.157 -4.083 18.640 1.00 85.75 348 ALA A O 1
ATOM 2617 N N . SER A 1 349 ? -23.930 -4.286 18.756 1.00 82.38 349 SER A N 1
ATOM 2618 C CA . SER A 1 349 ? -23.969 -5.326 19.793 1.00 82.38 349 SER A CA 1
ATOM 2619 C C . SER A 1 349 ? -24.429 -4.769 21.142 1.00 82.38 349 SER A C 1
ATOM 2621 O O . SER A 1 349 ? -25.279 -5.388 21.784 1.00 82.38 349 SER A O 1
ATOM 2623 N N . ALA A 1 350 ? -23.960 -3.576 21.519 1.00 78.12 350 ALA A N 1
ATOM 2624 C CA . ALA A 1 350 ? -24.401 -2.882 22.726 1.00 78.12 350 ALA A CA 1
ATOM 2625 C C . ALA A 1 350 ? -25.909 -2.567 22.701 1.00 78.12 350 ALA A C 1
ATOM 2627 O O . ALA A 1 350 ? -26.599 -2.800 23.692 1.00 78.12 350 ALA A O 1
ATOM 2628 N N . ASP A 1 351 ? -26.438 -2.108 21.560 1.00 80.94 351 ASP A N 1
ATOM 2629 C CA . ASP A 1 351 ? -27.871 -1.801 21.415 1.00 80.94 351 ASP A CA 1
ATOM 2630 C C . ASP A 1 351 ? -28.742 -3.058 21.559 1.00 80.94 351 ASP A C 1
ATOM 2632 O O . ASP A 1 351 ? -29.770 -3.037 22.239 1.00 80.94 351 ASP A O 1
ATOM 2636 N N . ARG A 1 352 ? -28.308 -4.189 20.985 1.00 79.69 352 ARG A N 1
ATOM 2637 C CA . ARG A 1 352 ? -29.006 -5.476 21.145 1.00 79.69 352 ARG A CA 1
ATOM 2638 C C . ARG A 1 352 ? -29.007 -5.967 22.591 1.00 79.69 352 ARG A C 1
ATOM 2640 O O . ARG A 1 352 ? -29.996 -6.557 23.019 1.00 79.69 352 ARG A O 1
ATOM 2647 N N . HIS A 1 353 ? -27.919 -5.755 23.329 1.00 74.44 353 HIS A N 1
ATOM 2648 C CA . HIS A 1 353 ? -27.843 -6.150 24.734 1.00 74.44 353 HIS A CA 1
ATOM 2649 C C . HIS A 1 353 ? -28.791 -5.312 25.598 1.00 74.44 353 HIS A C 1
ATOM 2651 O O . HIS A 1 353 ? -29.569 -5.879 26.364 1.00 74.44 353 HIS A O 1
ATOM 2657 N N . ALA A 1 354 ? -28.800 -3.990 25.404 1.00 74.00 354 ALA A N 1
ATOM 2658 C CA . ALA A 1 354 ? -29.709 -3.095 26.114 1.00 74.00 354 ALA A CA 1
ATOM 2659 C C . ALA A 1 354 ? -31.183 -3.431 25.824 1.00 74.00 354 ALA A C 1
ATOM 2661 O O . ALA A 1 354 ? -31.999 -3.469 26.743 1.00 74.00 354 ALA A O 1
ATOM 2662 N N . ALA A 1 355 ? -31.530 -3.741 24.569 1.00 72.06 355 ALA A N 1
ATOM 2663 C CA . ALA A 1 355 ? -32.892 -4.129 24.194 1.00 72.06 355 ALA A CA 1
ATOM 2664 C C . ALA A 1 355 ? -33.346 -5.447 24.852 1.00 72.06 355 ALA A C 1
ATOM 2666 O O . ALA A 1 355 ? -34.508 -5.576 25.235 1.00 72.06 355 ALA A O 1
ATOM 2667 N N . ARG A 1 356 ? -32.438 -6.421 25.017 1.00 72.25 356 ARG A N 1
ATOM 2668 C CA . ARG A 1 356 ? -32.730 -7.691 25.704 1.00 72.25 356 ARG A CA 1
ATOM 2669 C C . ARG A 1 356 ? -32.941 -7.505 27.200 1.00 72.25 356 ARG A C 1
ATOM 2671 O O . ARG A 1 356 ? -33.863 -8.098 27.742 1.00 72.25 356 ARG A O 1
ATOM 2678 N N . GLU A 1 357 ? -32.132 -6.675 27.852 1.00 69.06 357 GLU A N 1
ATOM 2679 C CA . GLU A 1 357 ? -32.298 -6.373 29.279 1.00 69.06 357 GLU A CA 1
ATOM 2680 C C . GLU A 1 357 ? -33.628 -5.666 29.552 1.00 69.06 357 GLU A C 1
ATOM 2682 O O . GLU A 1 357 ? -34.352 -6.063 30.457 1.00 69.06 357 GLU A O 1
ATOM 2687 N N . HIS A 1 358 ? -34.018 -4.699 28.717 1.00 62.91 358 HIS A N 1
ATOM 2688 C CA . HIS A 1 358 ? -35.317 -4.032 28.854 1.00 62.91 358 HIS A CA 1
ATOM 2689 C C . HIS A 1 358 ? -36.500 -4.961 28.539 1.00 62.91 358 HIS A C 1
ATOM 2691 O O . HIS A 1 358 ? -37.540 -4.863 29.185 1.00 62.91 358 HIS A O 1
ATOM 2697 N N . GLY A 1 359 ? -36.349 -5.889 27.587 1.00 62.03 359 GLY A N 1
ATOM 2698 C CA . GLY A 1 359 ? -37.374 -6.890 27.274 1.00 62.03 359 GLY A CA 1
ATOM 2699 C C . GLY A 1 359 ? -37.580 -7.936 28.377 1.00 62.03 359 GLY A C 1
ATOM 2700 O O . GLY A 1 359 ? -38.692 -8.422 28.538 1.00 62.03 359 GLY A O 1
ATOM 2701 N N . ASN A 1 360 ? -36.542 -8.243 29.161 1.00 56.31 360 ASN A N 1
ATOM 2702 C CA . ASN A 1 360 ? -36.603 -9.198 30.276 1.00 56.31 360 ASN A CA 1
ATOM 2703 C C . ASN A 1 360 ? -37.080 -8.572 31.601 1.00 56.31 360 ASN A C 1
ATOM 2705 O O . ASN A 1 360 ? -37.328 -9.296 32.554 1.00 56.31 360 ASN A O 1
ATOM 2709 N N . VAL A 1 361 ? -37.163 -7.240 31.680 1.00 53.34 361 VAL A N 1
ATOM 2710 C CA . VAL A 1 361 ? -37.694 -6.500 32.845 1.00 53.34 361 VAL A CA 1
ATOM 2711 C C . VAL A 1 361 ? -39.200 -6.218 32.695 1.00 53.34 361 VAL A C 1
ATOM 2713 O O . VAL A 1 361 ? -39.867 -5.873 33.667 1.00 53.34 361 VAL A O 1
ATOM 2716 N N . LEU A 1 362 ? -39.746 -6.373 31.484 1.00 49.25 362 LEU A N 1
ATOM 2717 C CA . LEU A 1 362 ? -41.167 -6.177 31.164 1.00 49.25 362 LEU A CA 1
ATOM 2718 C C . LEU A 1 362 ? -41.948 -7.495 30.979 1.00 49.25 362 LEU A C 1
ATOM 2720 O O . LEU A 1 362 ? -43.133 -7.444 30.646 1.00 49.25 362 LEU A O 1
ATOM 2724 N N . ALA A 1 363 ? -41.295 -8.642 31.181 1.00 45.59 363 ALA A N 1
ATOM 2725 C CA . ALA A 1 363 ? -41.885 -9.982 31.227 1.00 45.59 363 ALA A CA 1
ATOM 2726 C C . ALA A 1 363 ? -41.783 -10.524 32.656 1.00 45.59 363 ALA A C 1
ATOM 2728 O O . ALA A 1 363 ? -42.735 -11.218 33.081 1.00 45.59 363 ALA A O 1
#

Radius of gyration: 24.38 Å; chains: 1; bounding box: 73×59×64 Å